Protein AF-A0A6A5AK01-F1 (afdb_monomer_lite)

Radius of gyration: 28.12 Å; chains: 1; bounding box: 72×37×80 Å

Structure (mmCIF, N/CA/C/O backbone):
data_AF-A0A6A5AK01-F1
#
_entry.id   AF-A0A6A5AK01-F1
#
loop_
_atom_site.group_PDB
_atom_site.id
_atom_site.type_symbol
_atom_site.label_atom_id
_atom_site.label_alt_id
_atom_site.label_comp_id
_atom_site.label_asym_id
_atom_site.label_entity_id
_atom_site.label_seq_id
_atom_site.pdbx_PDB_ins_code
_atom_site.Cartn_x
_atom_site.Cartn_y
_atom_site.Cartn_z
_atom_site.occupancy
_atom_site.B_iso_or_equiv
_atom_site.auth_seq_id
_atom_site.auth_comp_id
_atom_site.auth_asym_id
_atom_site.auth_atom_id
_atom_site.pdbx_PDB_model_num
ATOM 1 N N . MET A 1 1 ? -42.136 -6.164 31.659 1.00 45.81 1 MET A N 1
ATOM 2 C CA . MET A 1 1 ? -41.709 -6.261 30.242 1.00 45.81 1 MET A CA 1
ATOM 3 C C . MET A 1 1 ? -41.346 -7.713 29.984 1.00 45.81 1 MET A C 1
ATOM 5 O O . MET A 1 1 ? -40.586 -8.229 30.796 1.00 45.81 1 MET A O 1
ATOM 9 N N . PRO A 1 2 ? -41.897 -8.394 28.964 1.00 45.47 2 PRO A N 1
ATOM 10 C CA . PRO A 1 2 ? -41.573 -9.795 28.744 1.00 45.47 2 PRO A CA 1
ATOM 11 C C . PRO A 1 2 ? -40.107 -9.870 28.311 1.00 45.47 2 PRO A C 1
ATOM 13 O O . PRO A 1 2 ? -39.672 -9.150 27.411 1.00 45.47 2 PRO A O 1
ATOM 16 N N . TYR A 1 3 ? -39.326 -10.659 29.036 1.00 51.88 3 TYR A N 1
ATOM 17 C CA . TYR A 1 3 ? -37.938 -10.921 28.698 1.00 51.88 3 TYR A CA 1
ATOM 18 C C . TYR A 1 3 ? -37.885 -11.633 27.342 1.00 51.88 3 TYR A C 1
ATOM 20 O O . TYR A 1 3 ? -38.587 -12.619 27.134 1.00 51.88 3 TYR A O 1
ATOM 28 N N . ASP A 1 4 ? -37.072 -11.120 26.420 1.00 56.75 4 ASP A N 1
ATOM 29 C CA . ASP A 1 4 ? -36.777 -11.801 25.162 1.00 56.75 4 ASP A CA 1
ATOM 30 C C . ASP A 1 4 ? -36.079 -13.128 25.484 1.00 56.75 4 ASP A C 1
ATOM 32 O O . ASP A 1 4 ? -35.001 -13.148 26.084 1.00 56.75 4 ASP A O 1
ATOM 36 N N . THR A 1 5 ? -36.714 -14.241 25.124 1.00 52.00 5 THR A N 1
ATOM 37 C CA . THR A 1 5 ? -36.229 -15.596 25.408 1.00 52.00 5 THR A CA 1
ATOM 38 C C . THR A 1 5 ? -34.965 -15.955 24.625 1.00 52.00 5 THR A C 1
ATOM 40 O O . THR A 1 5 ? -34.322 -16.953 24.941 1.00 52.00 5 THR A O 1
ATOM 43 N N . SER A 1 6 ? -34.582 -15.158 23.619 1.00 59.22 6 SER A N 1
ATOM 44 C CA . SER A 1 6 ? -33.312 -15.309 22.900 1.00 59.22 6 SER A CA 1
ATOM 45 C C . SER A 1 6 ? -32.113 -14.710 23.653 1.00 59.22 6 SER A C 1
ATOM 47 O O . SER A 1 6 ? -30.960 -15.036 23.349 1.00 59.22 6 SER A O 1
ATOM 49 N N . ALA A 1 7 ? -32.357 -13.872 24.668 1.00 58.69 7 ALA A N 1
ATOM 50 C CA . ALA A 1 7 ? -31.305 -13.224 25.437 1.00 58.69 7 ALA A CA 1
ATOM 51 C C . ALA A 1 7 ? -30.664 -14.192 26.446 1.00 58.69 7 ALA A C 1
ATOM 53 O O . ALA A 1 7 ? -31.333 -14.788 27.289 1.00 58.69 7 ALA A O 1
ATOM 54 N N . ARG A 1 8 ? -29.331 -14.313 26.399 1.00 62.16 8 ARG A N 1
ATOM 55 C CA . ARG A 1 8 ? -28.547 -15.010 27.429 1.00 62.16 8 ARG A CA 1
ATOM 56 C C . ARG A 1 8 ? -28.121 -14.014 28.508 1.00 62.16 8 ARG A C 1
ATOM 58 O O . ARG A 1 8 ? -27.470 -13.020 28.196 1.00 62.16 8 ARG A O 1
ATOM 65 N N . TYR A 1 9 ? -28.457 -14.297 29.764 1.00 64.69 9 TYR A N 1
ATOM 66 C CA . TYR A 1 9 ? -28.063 -13.490 30.923 1.00 64.69 9 TYR A CA 1
ATOM 67 C C . TYR A 1 9 ? -26.724 -13.983 31.479 1.00 64.69 9 TYR A C 1
ATOM 69 O O . TYR A 1 9 ? -26.516 -15.186 31.622 1.00 64.69 9 TYR A O 1
ATOM 77 N N . GLY A 1 10 ? -25.809 -13.064 31.784 1.00 70.12 10 GLY A N 1
ATOM 78 C CA . GLY A 1 10 ? -24.501 -13.404 32.338 1.00 70.12 10 GLY A CA 1
ATOM 79 C C . GLY A 1 10 ? -23.531 -12.226 32.358 1.00 70.12 10 GLY A C 1
ATOM 80 O O . GLY A 1 10 ? -23.859 -11.116 31.937 1.00 70.12 10 GLY A O 1
ATOM 81 N N . SER A 1 11 ? -22.318 -12.477 32.845 1.00 73.62 11 SER A N 1
ATOM 82 C CA . SER A 1 11 ? -21.209 -11.534 32.724 1.00 73.62 11 SER A CA 1
ATOM 83 C C . SER A 1 11 ? -20.572 -11.634 31.336 1.00 73.62 11 SER A C 1
ATOM 85 O O . SER A 1 11 ? -20.534 -12.697 30.715 1.00 73.62 11 SER A O 1
ATOM 87 N N . PHE A 1 12 ? -20.061 -10.514 30.831 1.00 76.75 12 PHE A N 1
ATOM 88 C CA . PHE A 1 12 ? -19.343 -10.464 29.560 1.00 76.75 12 PHE A CA 1
ATOM 89 C C . PHE A 1 12 ? -18.070 -9.633 29.699 1.00 76.75 12 PHE A C 1
ATOM 91 O O . PHE A 1 12 ? -17.964 -8.751 30.550 1.00 76.75 12 PHE A O 1
ATOM 98 N N . GLN A 1 13 ? -17.100 -9.903 28.828 1.00 83.06 13 GLN A N 1
ATOM 99 C CA . GLN A 1 13 ? -15.881 -9.113 28.703 1.00 83.06 13 GLN A CA 1
ATOM 100 C C . GLN A 1 13 ? -15.710 -8.700 27.248 1.00 83.06 13 GLN A C 1
ATOM 102 O O . GLN A 1 13 ? -15.631 -9.541 26.352 1.00 83.06 13 GLN A O 1
ATOM 107 N N . VAL A 1 14 ? -15.671 -7.391 27.008 1.00 85.62 14 VAL A N 1
ATOM 108 C CA . VAL A 1 14 ? -15.489 -6.814 25.674 1.00 85.62 14 VAL A CA 1
ATOM 109 C C . VAL A 1 14 ? -14.434 -5.715 25.768 1.00 85.62 14 VAL A C 1
ATOM 111 O O . VAL A 1 14 ? -14.537 -4.853 26.644 1.00 85.62 14 VAL A O 1
ATOM 114 N N . PRO A 1 15 ? -13.423 -5.701 24.882 1.00 87.56 15 PRO A N 1
ATOM 115 C CA . PRO A 1 15 ? -12.484 -4.593 24.814 1.00 87.56 15 PRO A CA 1
ATOM 116 C C . PRO A 1 15 ? -13.212 -3.287 24.494 1.00 87.56 15 PRO A C 1
ATOM 118 O O . PRO A 1 15 ? -13.982 -3.223 23.540 1.00 87.56 15 PRO A O 1
ATOM 121 N N . LEU A 1 16 ? -12.896 -2.215 25.219 1.00 85.94 16 LEU A N 1
ATOM 122 C CA . LEU A 1 16 ? -13.504 -0.897 25.005 1.00 85.94 16 LEU A CA 1
ATOM 123 C C . LEU A 1 16 ? -13.424 -0.432 23.537 1.00 85.94 16 LEU A C 1
ATOM 125 O O . LEU A 1 16 ? -14.377 0.114 22.996 1.00 85.94 16 LEU A O 1
ATOM 129 N N . ALA A 1 17 ? -12.307 -0.711 22.860 1.00 86.19 17 ALA A N 1
ATOM 130 C CA . ALA A 1 17 ? -12.096 -0.348 21.458 1.00 86.19 17 ALA A CA 1
ATOM 131 C C . ALA A 1 17 ? -12.966 -1.136 20.455 1.00 86.19 17 ALA A C 1
ATOM 133 O O . ALA A 1 17 ? -13.026 -0.758 19.279 1.00 86.19 17 ALA A O 1
ATOM 134 N N . ALA A 1 18 ? -13.602 -2.229 20.888 1.00 89.44 18 ALA A N 1
ATOM 135 C CA . ALA A 1 18 ? -14.534 -3.012 20.082 1.00 89.44 18 ALA A CA 1
ATOM 136 C C . ALA A 1 18 ? -15.960 -2.448 20.129 1.00 89.44 18 ALA A C 1
ATOM 138 O O . ALA A 1 18 ? -16.746 -2.762 19.238 1.00 89.44 18 ALA A O 1
ATOM 139 N N . LEU A 1 19 ? -16.278 -1.607 21.117 1.00 88.69 19 LEU A N 1
ATOM 140 C CA . LEU A 1 19 ? -17.581 -0.966 21.233 1.00 88.69 19 LEU A CA 1
ATOM 141 C C . LEU A 1 19 ? -17.727 0.169 20.212 1.00 88.69 19 LEU A C 1
ATOM 143 O O . LEU A 1 19 ? -16.811 0.961 19.972 1.00 88.69 19 LEU A O 1
ATOM 147 N N . LEU A 1 20 ? -18.902 0.221 19.603 1.00 86.81 20 LEU A N 1
ATOM 148 C CA . LEU A 1 20 ? -19.411 1.342 18.823 1.00 86.81 20 LEU A CA 1
ATOM 149 C C . LEU A 1 20 ? -20.160 2.314 19.762 1.00 86.81 20 LEU A C 1
ATOM 151 O O . LEU A 1 20 ? -20.281 2.029 20.958 1.00 86.81 20 LEU A O 1
ATOM 155 N N . PRO A 1 21 ? -20.619 3.488 19.279 1.00 86.81 21 PRO A N 1
ATOM 156 C CA . PRO A 1 21 ? -21.364 4.426 20.116 1.00 86.81 21 PRO A CA 1
ATOM 157 C C . PRO A 1 21 ? -22.535 3.744 20.834 1.00 86.81 21 PRO A C 1
ATOM 159 O O . PRO A 1 21 ? -23.385 3.123 20.199 1.00 86.81 21 PRO A O 1
ATOM 162 N N . ILE A 1 22 ? -22.548 3.848 22.164 1.00 86.06 22 ILE A N 1
ATOM 163 C CA . ILE A 1 22 ? -23.587 3.258 23.014 1.00 86.06 22 ILE A CA 1
ATOM 164 C C . ILE A 1 22 ? -24.867 4.071 22.848 1.00 86.06 22 ILE A C 1
ATOM 166 O O . ILE A 1 22 ? -24.847 5.297 22.979 1.00 86.06 22 ILE A O 1
ATOM 170 N N . VAL A 1 23 ? -25.979 3.384 22.599 1.00 84.31 23 VAL A N 1
ATOM 171 C CA . VAL A 1 23 ? -27.296 4.004 22.426 1.00 84.31 23 VAL A CA 1
ATOM 172 C C . VAL A 1 23 ? -28.178 3.622 23.606 1.00 84.31 23 VAL A C 1
ATOM 174 O O . VAL A 1 23 ? -28.264 2.452 23.973 1.00 84.31 23 VAL A O 1
ATOM 177 N N . ARG A 1 24 ? -28.840 4.605 24.217 1.00 83.38 24 ARG A N 1
ATOM 178 C CA . ARG A 1 24 ? -29.875 4.346 25.220 1.00 83.38 24 ARG A CA 1
ATOM 179 C C . ARG A 1 24 ? -31.203 4.093 24.514 1.00 83.38 24 ARG A C 1
ATOM 181 O O . ARG A 1 24 ? -31.640 4.935 23.738 1.00 83.38 24 ARG A O 1
ATOM 188 N N . ASP A 1 25 ? -31.841 2.978 24.841 1.00 80.31 25 ASP A N 1
ATOM 189 C CA . ASP A 1 25 ? -33.158 2.590 24.342 1.00 80.31 25 ASP A CA 1
ATOM 190 C C . ASP A 1 25 ? -34.072 2.257 25.531 1.00 80.31 25 ASP A C 1
ATOM 192 O O . ASP A 1 25 ? -33.987 1.189 26.143 1.00 80.31 25 ASP A O 1
ATOM 196 N N . GLY A 1 26 ? -34.878 3.237 25.949 1.00 79.25 26 GLY A N 1
ATOM 197 C CA . GLY A 1 26 ? -35.731 3.138 27.135 1.00 79.25 26 GLY A CA 1
ATOM 198 C C . GLY A 1 26 ? -34.954 2.800 28.418 1.00 79.25 26 GLY A C 1
ATOM 199 O O . GLY A 1 26 ? -34.154 3.605 28.913 1.00 79.25 26 GLY A O 1
ATOM 200 N N . LEU A 1 27 ? -35.225 1.604 28.958 1.00 74.44 27 LEU A N 1
ATOM 201 C CA . LEU A 1 27 ? -34.584 1.020 30.147 1.00 74.44 27 LEU A CA 1
ATOM 202 C C . LEU A 1 27 ? -33.422 0.076 29.795 1.00 74.44 27 LEU A C 1
ATOM 204 O O . LEU A 1 27 ? -33.055 -0.774 30.604 1.00 74.44 27 LEU A O 1
ATOM 208 N N . LYS A 1 28 ? -32.860 0.171 28.589 1.00 78.44 28 LYS A N 1
ATOM 209 C CA . LYS A 1 28 ? -31.715 -0.625 28.145 1.00 78.44 28 LYS A CA 1
ATOM 210 C C . LYS A 1 28 ? -30.618 0.286 27.599 1.00 78.44 28 LYS A C 1
ATOM 212 O O . LYS A 1 28 ? -30.890 1.318 26.986 1.00 78.44 28 LYS A O 1
ATOM 217 N N . LEU A 1 29 ? -29.364 -0.113 27.786 1.00 84.38 29 LEU A N 1
ATOM 218 C CA . LEU A 1 29 ? -28.252 0.397 26.987 1.00 84.38 29 LEU A CA 1
ATOM 219 C C . LEU A 1 29 ? -27.898 -0.643 25.934 1.00 84.38 29 LEU A C 1
ATOM 221 O O . LEU A 1 29 ? -27.623 -1.793 26.271 1.00 84.38 29 LEU A O 1
ATOM 225 N N . ASN A 1 30 ? -27.889 -0.228 24.675 1.00 87.12 30 ASN A N 1
ATOM 226 C CA . ASN A 1 30 ? -27.403 -1.017 23.558 1.00 87.12 30 ASN A CA 1
ATOM 227 C C . ASN A 1 30 ? -25.915 -0.717 23.345 1.00 87.12 30 ASN A C 1
ATOM 229 O O . ASN A 1 30 ? -25.526 0.427 23.096 1.00 87.12 30 ASN A O 1
ATOM 233 N N . LEU A 1 31 ? -25.094 -1.755 23.466 1.00 88.00 31 LEU A N 1
ATOM 234 C CA . LEU A 1 31 ? -23.651 -1.747 23.283 1.00 88.00 31 LEU A CA 1
ATOM 235 C C . LEU A 1 31 ? -23.329 -2.544 22.006 1.00 88.00 31 LEU A C 1
ATOM 237 O O . LEU A 1 31 ? -23.017 -3.737 22.084 1.00 88.00 31 LEU A O 1
ATOM 241 N N . PRO A 1 32 ? -23.437 -1.918 20.821 1.00 87.62 32 PRO A N 1
ATOM 242 C CA . PRO A 1 32 ? -23.063 -2.562 19.572 1.00 87.62 32 PRO A CA 1
ATOM 243 C C . PRO A 1 32 ? -21.546 -2.766 19.496 1.00 87.62 32 PRO A C 1
ATOM 245 O O . PRO A 1 32 ? -20.762 -1.885 19.859 1.00 87.62 32 PRO A O 1
ATOM 248 N N . CYS A 1 33 ? -21.123 -3.917 18.981 1.00 88.56 33 CYS A N 1
ATOM 249 C CA . CYS A 1 33 ? -19.720 -4.271 18.797 1.00 88.56 33 CYS A CA 1
ATOM 250 C C . CYS A 1 33 ? -19.329 -4.266 17.313 1.00 88.56 33 CYS A C 1
ATOM 252 O O . CYS A 1 33 ? -20.124 -4.569 16.422 1.00 88.56 33 CYS A O 1
ATOM 254 N N . LYS A 1 34 ? -18.052 -3.985 17.035 1.00 87.56 34 LYS A N 1
ATOM 255 C CA . LYS A 1 34 ? -17.471 -4.037 15.681 1.00 87.56 34 LYS A CA 1
ATOM 256 C C . LYS A 1 34 ? -17.510 -5.429 15.043 1.00 87.56 34 LYS A C 1
ATOM 258 O O . LYS A 1 34 ? -17.438 -5.524 13.825 1.00 87.56 34 LYS A O 1
ATOM 263 N N . ASP A 1 35 ? -17.627 -6.484 15.845 1.00 87.06 35 ASP A N 1
ATOM 264 C CA . ASP A 1 35 ? -17.738 -7.881 15.409 1.00 87.06 35 ASP A CA 1
ATOM 265 C C . ASP A 1 35 ? -19.194 -8.366 15.295 1.00 87.06 35 ASP A C 1
ATOM 267 O O . ASP A 1 35 ? -19.458 -9.562 15.372 1.00 87.06 35 ASP A O 1
ATOM 271 N N . LEU A 1 36 ? -20.134 -7.433 15.103 1.00 85.12 36 LEU A N 1
ATOM 272 C CA . LEU A 1 36 ? -21.567 -7.674 14.890 1.00 85.12 36 LEU A CA 1
ATOM 273 C C . LEU A 1 36 ? -22.343 -8.162 16.123 1.00 85.12 36 LEU A C 1
ATOM 275 O O . LEU A 1 36 ? -23.564 -8.288 16.052 1.00 85.12 36 LEU A O 1
ATOM 279 N N . ARG A 1 37 ? -21.691 -8.375 17.273 1.00 84.25 37 ARG A N 1
ATOM 280 C CA . ARG A 1 37 ? -22.399 -8.667 18.530 1.00 84.25 37 ARG A CA 1
ATOM 281 C C . ARG A 1 37 ? -23.159 -7.431 19.023 1.00 84.25 37 ARG A C 1
ATOM 283 O O . ARG A 1 37 ? -22.665 -6.309 18.917 1.00 84.25 37 ARG A O 1
ATOM 290 N N . LYS A 1 38 ? -24.334 -7.643 19.619 1.00 82.00 38 LYS A N 1
ATOM 291 C CA . LYS A 1 38 ? -25.106 -6.614 20.333 1.00 82.00 38 LYS A CA 1
ATOM 292 C C . LYS A 1 38 ? -25.265 -7.038 21.781 1.00 82.00 38 LYS A C 1
ATOM 294 O O . LYS A 1 38 ? -25.714 -8.147 22.056 1.00 82.00 38 LYS A O 1
ATOM 299 N N . ILE A 1 39 ? -24.856 -6.169 22.695 1.00 85.50 39 ILE A N 1
ATOM 300 C CA . ILE A 1 39 ? -24.949 -6.424 24.129 1.00 85.50 39 ILE A CA 1
ATOM 301 C C . ILE A 1 39 ? -25.945 -5.437 24.711 1.00 85.50 39 ILE A C 1
ATOM 303 O O . ILE A 1 39 ? -25.824 -4.232 24.505 1.00 85.50 39 ILE A O 1
ATOM 307 N N . TYR A 1 40 ? -26.920 -5.951 25.449 1.00 83.50 40 TYR A N 1
ATOM 308 C CA . TYR A 1 40 ? -27.930 -5.132 26.099 1.00 83.50 40 TYR A CA 1
ATOM 309 C C . TYR A 1 40 ? -27.690 -5.141 27.601 1.00 83.50 40 TYR A C 1
ATOM 311 O O . TYR A 1 40 ? -27.690 -6.197 28.230 1.00 83.50 40 TYR A O 1
ATOM 319 N N . LEU A 1 41 ? -27.502 -3.959 28.179 1.00 79.06 41 LEU A N 1
ATOM 320 C CA . LEU A 1 41 ? -27.528 -3.780 29.625 1.00 79.06 41 LEU A CA 1
ATOM 321 C C . LEU A 1 41 ? -28.928 -3.332 30.023 1.00 79.06 41 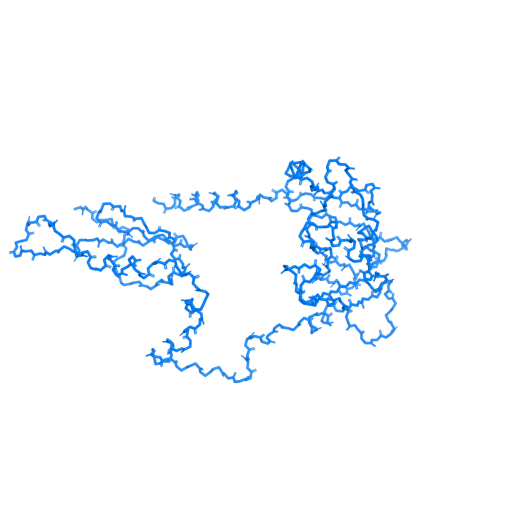LEU A C 1
ATOM 323 O O . LEU A 1 41 ? -29.301 -2.179 29.797 1.00 79.06 41 LEU A O 1
ATOM 327 N N . SER A 1 42 ? -29.706 -4.247 30.596 1.00 74.62 42 SER A N 1
ATOM 328 C CA . SER A 1 42 ? -30.980 -3.907 31.226 1.00 74.62 42 SER A CA 1
ATOM 329 C C . SER A 1 42 ? -30.718 -3.032 32.447 1.00 74.62 42 SER A C 1
ATOM 331 O O . SER A 1 42 ? -29.976 -3.408 33.346 1.00 74.62 42 SER A O 1
ATOM 333 N N . MET A 1 43 ? -31.352 -1.867 32.499 1.00 68.00 43 MET A N 1
ATOM 334 C CA . MET A 1 43 ? -31.231 -0.925 33.608 1.00 68.00 43 MET A CA 1
ATOM 335 C C . MET A 1 43 ? -32.175 -1.260 34.768 1.00 68.00 43 MET A C 1
ATOM 337 O O . MET A 1 43 ? -32.319 -0.435 35.656 1.00 68.00 43 MET A O 1
ATOM 341 N N . HIS A 1 44 ? -32.834 -2.423 34.783 1.00 58.47 44 HIS A N 1
ATOM 342 C CA . HIS A 1 44 ? -33.809 -2.773 35.824 1.00 58.47 44 HIS A CA 1
ATOM 343 C C . HIS A 1 44 ? -33.178 -2.774 37.232 1.00 58.47 44 HIS A C 1
ATOM 345 O O . HIS A 1 44 ? -33.767 -2.226 38.158 1.00 58.47 44 HIS A O 1
ATOM 351 N N . ASP A 1 45 ? -31.930 -3.241 37.354 1.00 49.34 45 ASP A N 1
ATOM 352 C CA . ASP A 1 45 ? -31.168 -3.267 38.618 1.00 49.34 45 ASP A CA 1
ATOM 353 C C . ASP A 1 45 ? -30.501 -1.923 38.956 1.00 49.34 45 ASP A C 1
ATOM 355 O O . ASP A 1 45 ? -29.928 -1.746 40.029 1.00 49.34 45 ASP A O 1
ATOM 359 N N . ALA A 1 46 ? -30.563 -0.946 38.045 1.00 47.47 46 ALA A N 1
ATOM 360 C CA . ALA A 1 46 ? -30.084 0.403 38.312 1.00 47.47 46 ALA A CA 1
ATOM 361 C C . ALA A 1 46 ? -31.033 1.170 39.232 1.00 47.47 46 ALA A C 1
ATOM 363 O O . ALA A 1 46 ? -30.683 2.255 39.665 1.00 47.47 46 ALA A O 1
ATOM 364 N N . TYR A 1 47 ? -32.237 0.683 39.501 1.00 50.59 47 TYR A N 1
ATOM 365 C CA . TYR A 1 47 ? -33.215 1.432 40.269 1.00 50.59 47 TYR A CA 1
ATOM 366 C C . TYR A 1 47 ? -33.283 0.944 41.710 1.00 50.59 47 TYR A C 1
ATOM 368 O O . TYR A 1 47 ? -33.285 -0.250 41.991 1.00 50.59 47 TYR A O 1
ATOM 376 N N . THR A 1 48 ? -33.354 1.888 42.645 1.00 46.00 48 THR A N 1
ATOM 377 C CA . THR A 1 48 ? -33.529 1.588 44.064 1.00 46.00 48 THR A CA 1
ATOM 378 C C . THR A 1 48 ? -34.872 0.898 44.303 1.00 46.00 48 THR A C 1
ATOM 380 O O . THR A 1 48 ? -35.931 1.512 44.170 1.00 46.00 48 THR A O 1
ATOM 383 N N . HIS A 1 49 ? -34.841 -0.368 44.728 1.00 48.94 49 HIS A N 1
ATOM 384 C CA . HIS A 1 49 ? -35.999 -1.008 45.346 1.00 48.94 49 HIS A CA 1
ATOM 385 C C . HIS A 1 49 ? -36.256 -0.344 46.705 1.00 48.94 49 HIS A C 1
ATOM 387 O O . HIS A 1 49 ? -35.612 -0.662 47.703 1.00 48.94 49 HIS A O 1
ATOM 393 N N . LYS A 1 50 ? -37.198 0.601 46.771 1.00 45.72 50 LYS A N 1
ATOM 394 C CA . LYS A 1 50 ? -37.787 1.005 48.055 1.00 45.72 50 LYS A CA 1
ATOM 395 C C . LYS A 1 50 ? -38.790 -0.070 48.471 1.00 45.72 50 LYS A C 1
ATOM 397 O O . LYS A 1 50 ? -39.913 -0.005 48.001 1.00 45.72 50 LYS A O 1
ATOM 402 N N . ASN A 1 51 ? -38.374 -1.024 49.312 1.00 48.84 51 ASN A N 1
ATOM 403 C CA . ASN A 1 51 ? -39.151 -1.904 50.218 1.00 48.84 51 ASN A CA 1
ATOM 404 C C . ASN A 1 51 ? -40.540 -2.462 49.816 1.00 48.84 51 ASN A C 1
ATOM 406 O O . ASN A 1 51 ? -41.199 -3.066 50.654 1.00 48.84 51 ASN A O 1
ATOM 410 N N . TYR A 1 52 ? -40.997 -2.333 48.579 1.00 47.84 52 TYR A N 1
ATOM 411 C CA . TYR A 1 52 ? -42.275 -2.844 48.106 1.00 47.84 52 TYR A CA 1
ATOM 412 C C . TYR A 1 52 ? -42.064 -3.462 46.732 1.00 47.84 52 TYR A C 1
ATOM 414 O O . TYR A 1 52 ? -41.506 -2.831 45.833 1.00 47.84 52 TYR A O 1
ATOM 422 N N . TYR A 1 53 ? -42.508 -4.708 46.596 1.00 51.69 53 TYR A N 1
ATOM 423 C CA . TYR A 1 53 ? -42.342 -5.537 45.404 1.00 51.69 53 TYR A CA 1
ATOM 424 C C . TYR A 1 53 ? -43.038 -4.970 44.146 1.00 51.69 53 TYR A C 1
ATOM 426 O O . TYR A 1 53 ? -42.733 -5.427 43.050 1.00 51.69 53 TYR A O 1
ATOM 434 N N . ASP A 1 54 ? -43.859 -3.917 44.276 1.00 50.34 54 ASP A N 1
ATOM 435 C CA . ASP A 1 54 ? -44.715 -3.400 43.195 1.00 50.34 54 ASP A CA 1
ATOM 436 C C . ASP A 1 54 ? -44.497 -1.917 42.827 1.00 50.34 54 ASP A C 1
ATOM 438 O O . ASP A 1 54 ? -45.237 -1.362 42.012 1.00 50.34 54 ASP A O 1
ATOM 442 N N . ALA A 1 55 ? -43.501 -1.230 43.400 1.00 49.59 55 ALA A N 1
ATOM 443 C CA . ALA A 1 55 ? -43.256 0.171 43.048 1.00 49.59 55 ALA A CA 1
ATOM 444 C C . ALA A 1 55 ? -42.459 0.279 41.731 1.00 49.59 55 ALA A C 1
ATOM 446 O O . ALA A 1 55 ? -41.369 -0.295 41.637 1.00 49.59 55 ALA A O 1
ATOM 447 N N . PRO A 1 56 ? -42.936 1.038 40.721 1.00 51.38 56 PRO A N 1
ATOM 448 C CA . PRO A 1 56 ? -42.172 1.244 39.507 1.00 51.38 56 PRO A CA 1
ATOM 449 C C . PRO A 1 56 ? -40.852 1.953 39.845 1.00 51.38 56 PRO A C 1
ATOM 451 O O . PRO A 1 56 ? -40.843 2.896 40.641 1.00 51.38 56 PRO A O 1
ATOM 454 N N . PRO A 1 57 ? -39.735 1.521 39.250 1.00 54.56 57 PRO A N 1
ATOM 455 C CA . PRO A 1 57 ? -38.416 2.076 39.514 1.00 54.56 57 PRO A CA 1
ATOM 456 C C . PRO A 1 57 ? -38.366 3.612 39.328 1.00 54.56 57 PRO A C 1
ATOM 458 O O . PRO A 1 57 ? -38.496 4.103 38.209 1.00 54.56 57 PRO A O 1
ATOM 461 N N . GLN A 1 58 ? -38.193 4.391 40.410 1.00 55.34 58 GLN A N 1
ATOM 462 C CA . GLN A 1 58 ? -38.350 5.864 40.361 1.00 55.34 58 GLN A CA 1
ATOM 463 C C . GLN A 1 58 ? -37.063 6.643 40.041 1.00 55.34 58 GLN A C 1
ATOM 465 O O . GLN A 1 58 ? -37.134 7.705 39.427 1.00 55.34 58 GLN A O 1
ATOM 470 N N . THR A 1 59 ? -35.879 6.141 40.409 1.00 56.25 59 THR A N 1
ATOM 471 C CA . THR A 1 59 ? -34.600 6.833 40.151 1.00 56.25 59 THR A CA 1
ATOM 472 C C . THR A 1 59 ? -33.509 5.856 39.713 1.00 56.25 59 THR A C 1
ATOM 474 O O . THR A 1 59 ? -33.156 4.985 40.510 1.00 56.25 59 THR A O 1
ATOM 477 N N . PRO A 1 60 ? -32.966 5.973 38.485 1.00 59.78 60 PRO A N 1
ATOM 478 C CA . PRO A 1 60 ? -31.820 5.172 38.079 1.00 59.78 60 PRO A CA 1
ATOM 479 C C . PRO A 1 60 ? -30.590 5.612 38.885 1.00 59.78 60 PRO A C 1
ATOM 481 O O . PRO A 1 60 ? -30.410 6.800 39.153 1.00 59.78 60 PRO A O 1
ATOM 484 N N . ASP A 1 61 ? -29.718 4.679 39.251 1.00 65.00 61 ASP A N 1
ATOM 485 C CA . ASP A 1 61 ? -28.416 4.936 39.849 1.00 65.00 61 ASP A CA 1
ATOM 486 C C . ASP A 1 61 ? -27.540 5.542 38.758 1.00 65.00 61 ASP A C 1
ATOM 488 O O . ASP A 1 61 ? -26.843 4.877 37.995 1.00 65.00 61 ASP A O 1
ATOM 492 N N . ILE A 1 62 ? -27.629 6.859 38.643 1.00 69.12 62 ILE A N 1
ATOM 493 C CA . ILE A 1 62 ? -26.922 7.630 37.630 1.00 69.12 62 ILE A CA 1
ATOM 494 C C . ILE A 1 62 ? -25.397 7.501 37.816 1.00 69.12 62 ILE A C 1
ATOM 496 O O . ILE A 1 62 ? -24.661 7.755 36.864 1.00 69.12 62 ILE A O 1
ATOM 500 N N . ARG A 1 63 ? -24.894 7.052 38.980 1.00 73.12 63 ARG A N 1
ATOM 501 C CA . ARG A 1 63 ? -23.451 6.965 39.260 1.00 73.12 63 ARG A CA 1
ATOM 502 C C . ARG A 1 63 ? -22.751 5.957 38.358 1.00 73.12 63 ARG A C 1
ATOM 504 O O . ARG A 1 63 ? -21.697 6.277 37.812 1.00 73.12 63 ARG A O 1
ATOM 511 N N . TRP A 1 64 ? -23.320 4.766 38.146 1.00 72.25 64 TRP A N 1
ATOM 512 C CA . TRP A 1 64 ? -22.689 3.780 37.257 1.00 72.25 64 TRP A CA 1
ATOM 513 C C . TRP A 1 64 ? -22.772 4.214 35.790 1.00 72.25 64 TRP A C 1
ATOM 515 O O . TRP A 1 64 ? -21.825 3.989 35.040 1.00 72.25 64 TRP A O 1
ATOM 525 N N . ILE A 1 65 ? -23.846 4.904 35.388 1.00 74.44 65 ILE A N 1
ATOM 526 C CA . ILE A 1 65 ? -23.976 5.474 34.038 1.00 74.44 65 ILE A CA 1
ATOM 527 C C . ILE A 1 65 ? -22.937 6.578 33.839 1.00 74.44 65 ILE A C 1
ATOM 529 O O . ILE A 1 65 ? -22.249 6.598 32.825 1.00 74.44 65 ILE A O 1
ATOM 533 N N . GLN A 1 66 ? -22.768 7.476 34.812 1.00 77.06 66 GLN A N 1
ATOM 534 C CA . GLN A 1 66 ? -21.733 8.511 34.796 1.00 77.06 66 GLN A CA 1
ATOM 535 C C . GLN A 1 66 ? -20.330 7.910 34.748 1.00 77.06 66 GLN A C 1
ATOM 537 O O . GLN A 1 66 ? -19.486 8.391 33.985 1.00 77.06 66 GLN A O 1
ATOM 542 N N . LEU A 1 67 ? -20.082 6.840 35.508 1.00 80.75 67 LEU A N 1
ATOM 543 C CA . LEU A 1 67 ? -18.820 6.110 35.475 1.00 80.75 67 LEU A CA 1
ATOM 544 C C . LEU A 1 67 ? -18.586 5.486 34.095 1.00 80.75 67 LEU A C 1
ATOM 546 O O . LEU A 1 67 ? -17.517 5.684 33.519 1.00 80.75 67 LEU A O 1
ATOM 550 N N . LEU A 1 68 ? -19.592 4.806 33.536 1.00 80.19 68 LEU A N 1
ATOM 551 C CA . LEU A 1 68 ? -19.548 4.235 32.193 1.00 80.19 68 LEU A CA 1
ATOM 552 C C . LEU A 1 68 ? -19.247 5.327 31.164 1.00 80.19 68 LEU A C 1
ATOM 554 O O . LEU A 1 68 ? -18.247 5.234 30.463 1.00 80.19 68 LEU A O 1
ATOM 558 N N . MET A 1 69 ? -20.030 6.407 31.122 1.00 80.25 69 MET A N 1
ATOM 559 C CA . MET A 1 69 ? -19.807 7.532 30.208 1.00 80.25 69 MET A CA 1
ATOM 560 C C . MET A 1 69 ? -18.396 8.109 30.334 1.00 80.25 69 MET A C 1
ATOM 562 O O . MET A 1 69 ? -17.762 8.398 29.323 1.00 80.25 69 MET A O 1
ATOM 566 N N . THR A 1 70 ? -17.884 8.251 31.558 1.00 82.81 70 THR A N 1
ATOM 567 C CA . THR A 1 70 ? -16.529 8.760 31.811 1.00 82.81 70 THR A CA 1
ATOM 568 C C . THR A 1 70 ? -15.465 7.820 31.250 1.00 82.81 70 THR A C 1
ATOM 570 O O . THR A 1 70 ? -14.515 8.284 30.623 1.00 82.81 70 THR A O 1
ATOM 573 N N . LYS A 1 71 ? -15.634 6.503 31.416 1.00 79.69 71 LYS A N 1
ATOM 574 C CA . LYS A 1 71 ? -14.718 5.487 30.872 1.00 79.69 71 LYS A CA 1
ATOM 575 C C . LYS A 1 71 ? -14.820 5.342 29.352 1.00 79.69 71 LYS A C 1
ATOM 577 O O . LYS A 1 71 ? -13.821 5.026 28.715 1.00 79.69 71 LYS A O 1
ATOM 582 N N . MET A 1 72 ? -15.992 5.608 28.777 1.00 80.06 72 MET A N 1
ATOM 583 C CA . MET A 1 72 ? -16.246 5.560 27.334 1.00 80.06 72 MET A CA 1
ATOM 584 C C . MET A 1 72 ? -15.771 6.817 26.587 1.00 80.06 72 MET A C 1
ATOM 586 O O . MET A 1 72 ? -15.846 6.848 25.357 1.00 80.06 72 MET A O 1
ATOM 590 N N . ARG A 1 73 ? -15.297 7.864 27.283 1.00 80.88 73 ARG A N 1
ATOM 591 C CA . ARG A 1 73 ? -14.821 9.083 26.617 1.00 80.88 73 ARG A CA 1
ATOM 592 C C . ARG A 1 73 ? -13.655 8.765 25.673 1.00 80.88 73 ARG A C 1
ATOM 594 O O . ARG A 1 73 ? -12.739 8.030 26.058 1.00 80.88 73 ARG A O 1
ATOM 601 N N . PRO A 1 74 ? -13.653 9.336 24.454 1.00 77.12 74 PRO A N 1
ATOM 602 C CA . PRO A 1 74 ? -12.541 9.163 23.536 1.00 77.12 74 PRO A CA 1
ATOM 603 C C . PRO A 1 74 ? -11.265 9.723 24.167 1.00 77.12 74 PRO A C 1
ATOM 605 O O . PRO A 1 74 ? -11.256 10.815 24.735 1.00 77.12 74 PRO A O 1
ATOM 608 N N . GLN A 1 75 ? -10.185 8.955 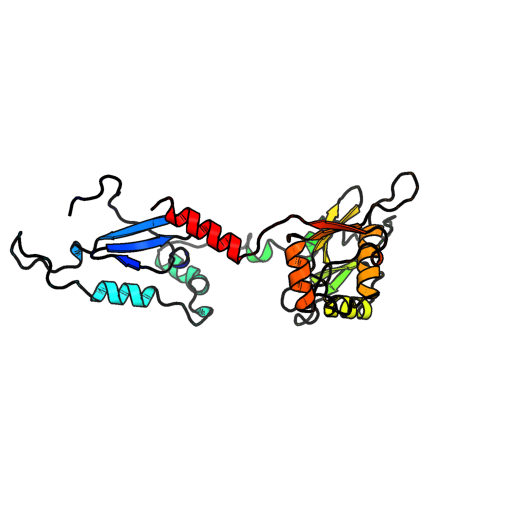24.068 1.00 81.38 75 GLN A N 1
ATOM 609 C CA . GLN A 1 75 ? -8.878 9.382 24.549 1.00 81.38 75 GLN A CA 1
ATOM 610 C C . GLN A 1 75 ? -8.340 10.486 23.633 1.00 81.38 75 GLN A C 1
ATOM 612 O O . GLN A 1 75 ? -8.285 10.312 22.417 1.00 81.38 75 GLN A O 1
ATOM 617 N N . ILE A 1 76 ? -7.958 11.621 24.220 1.00 84.00 76 ILE A N 1
ATOM 618 C CA . ILE A 1 76 ? -7.482 12.801 23.476 1.00 84.00 76 ILE A CA 1
ATOM 619 C C . ILE A 1 76 ? -5.969 12.707 23.209 1.00 84.00 76 ILE A C 1
ATOM 621 O O . ILE A 1 76 ? -5.479 13.244 22.219 1.00 84.00 76 ILE A O 1
ATOM 625 N N . SER A 1 77 ? -5.229 11.984 24.059 1.00 89.00 77 SER A N 1
ATOM 626 C CA . SER A 1 77 ? -3.797 11.719 23.887 1.00 89.00 77 SER A CA 1
ATOM 627 C C . SER A 1 77 ? -3.541 10.271 23.482 1.00 89.00 77 SER A C 1
ATOM 629 O O . SER A 1 77 ? -4.170 9.343 23.995 1.00 89.00 77 SER A O 1
ATOM 631 N N . ILE A 1 78 ? -2.542 10.071 22.618 1.00 87.94 78 ILE A N 1
ATOM 632 C CA . ILE A 1 78 ? -2.060 8.742 22.233 1.00 87.94 78 ILE A CA 1
ATOM 633 C C . ILE A 1 78 ? -1.539 7.953 23.440 1.00 87.94 78 ILE A C 1
ATOM 635 O O . ILE A 1 78 ? -1.786 6.755 23.538 1.00 87.94 78 ILE A O 1
ATOM 639 N N . THR A 1 79 ? -0.888 8.628 24.393 1.00 90.25 79 THR A N 1
ATOM 640 C CA . THR A 1 79 ? -0.328 8.002 25.602 1.00 90.25 79 THR A CA 1
ATOM 641 C C . THR A 1 79 ? -1.403 7.477 26.549 1.00 90.25 79 THR A C 1
ATOM 643 O O . THR A 1 79 ? -1.118 6.619 27.377 1.00 90.25 79 THR A O 1
ATOM 646 N N . SER A 1 80 ? -2.645 7.946 26.406 1.00 87.31 80 SER A N 1
ATOM 647 C CA . SER A 1 80 ? -3.785 7.476 27.193 1.00 87.31 80 SER A CA 1
ATOM 648 C C . SER A 1 80 ? -4.416 6.194 26.632 1.00 87.31 80 SER A C 1
ATOM 650 O O . SER A 1 80 ? -5.348 5.652 27.225 1.00 87.31 80 SER A O 1
ATOM 652 N N . LEU A 1 81 ? -3.944 5.688 25.486 1.00 88.69 81 LEU A N 1
ATOM 653 C CA . LEU A 1 81 ? -4.396 4.406 24.952 1.00 88.69 81 LEU A CA 1
ATOM 654 C C . LEU A 1 81 ? -3.890 3.251 25.824 1.00 88.69 81 LEU A C 1
ATOM 656 O O . LEU A 1 81 ? -2.726 3.218 26.219 1.00 88.69 81 LEU A O 1
ATOM 660 N N . PHE A 1 82 ? -4.737 2.236 26.021 1.00 88.44 82 PHE A N 1
ATOM 661 C CA . PHE A 1 82 ? -4.408 1.039 26.808 1.00 88.44 82 PHE A CA 1
ATOM 662 C C . PHE A 1 82 ? -3.129 0.321 26.341 1.00 88.44 82 PHE A C 1
ATOM 664 O O . PHE A 1 82 ? -2.460 -0.327 27.135 1.00 88.44 82 PHE A O 1
ATOM 671 N N . ALA A 1 83 ? -2.736 0.482 25.073 1.00 90.25 83 ALA A N 1
ATOM 672 C CA . ALA A 1 83 ? -1.477 -0.046 24.553 1.00 90.25 83 ALA A CA 1
ATOM 673 C C . ALA A 1 83 ? -0.241 0.399 25.367 1.00 90.25 83 ALA A C 1
ATOM 675 O O . ALA A 1 83 ? 0.693 -0.384 25.512 1.00 90.25 83 ALA A O 1
ATOM 676 N N . PHE A 1 84 ? -0.243 1.612 25.937 1.00 91.19 84 PHE A N 1
ATOM 677 C CA . PHE A 1 84 ? 0.877 2.150 26.724 1.00 91.19 84 PHE A CA 1
ATOM 678 C C . PHE A 1 84 ? 0.883 1.678 28.183 1.00 91.19 84 PHE A C 1
ATOM 680 O O . PHE A 1 84 ? 1.924 1.715 28.832 1.00 91.19 84 PHE A O 1
ATOM 687 N N . THR A 1 85 ? -0.254 1.203 28.697 1.00 90.25 85 THR A N 1
ATOM 688 C CA . THR A 1 85 ? -0.401 0.717 30.080 1.00 90.25 85 THR A CA 1
ATOM 689 C C . THR A 1 85 ? -0.604 -0.795 30.166 1.00 90.25 85 THR A C 1
ATOM 691 O O . THR A 1 85 ? -0.647 -1.347 31.262 1.00 90.25 85 THR A O 1
ATOM 694 N N . TYR A 1 86 ? -0.665 -1.485 29.021 1.00 88.81 86 TYR A N 1
ATOM 695 C CA . TYR A 1 86 ? -0.949 -2.917 28.913 1.00 88.81 86 TYR A CA 1
ATOM 696 C C . TYR A 1 86 ? -0.058 -3.777 29.812 1.00 88.81 86 TYR A C 1
ATOM 698 O O . TYR A 1 86 ? -0.561 -4.630 30.538 1.00 88.81 86 TYR A O 1
ATOM 706 N N . LYS A 1 87 ? 1.263 -3.545 29.792 1.00 86.25 87 LYS A N 1
ATOM 707 C CA . LYS A 1 87 ? 2.212 -4.331 30.593 1.00 86.25 87 LYS A CA 1
ATOM 708 C C . LYS A 1 87 ? 1.950 -4.175 32.092 1.00 86.25 87 LYS A C 1
ATOM 710 O O . LYS A 1 87 ? 1.883 -5.182 32.785 1.00 86.25 87 LYS A O 1
ATOM 715 N N . ALA A 1 88 ? 1.768 -2.942 32.569 1.00 87.56 88 ALA A N 1
ATOM 716 C CA . ALA A 1 88 ? 1.456 -2.671 33.972 1.00 87.56 88 ALA A CA 1
ATOM 717 C C . ALA A 1 88 ? 0.136 -3.346 34.376 1.00 87.56 88 ALA A C 1
ATOM 719 O O . ALA A 1 88 ? 0.111 -4.126 35.317 1.00 87.56 88 ALA A O 1
ATOM 720 N N . ALA A 1 89 ? -0.914 -3.182 33.564 1.00 86.81 89 ALA A N 1
ATOM 721 C CA . ALA A 1 89 ? -2.211 -3.807 33.813 1.00 86.81 89 ALA A CA 1
ATOM 722 C C . ALA A 1 89 ? -2.152 -5.347 33.855 1.00 86.81 89 ALA A C 1
ATOM 724 O O . ALA A 1 89 ? -2.912 -5.977 34.586 1.00 86.81 89 ALA A O 1
ATOM 725 N N . LYS A 1 90 ? -1.265 -5.975 33.072 1.00 85.56 90 LYS A N 1
ATOM 726 C CA . LYS A 1 90 ? -1.046 -7.428 33.113 1.00 85.56 90 LYS A CA 1
ATOM 727 C C . LYS A 1 90 ? -0.334 -7.872 34.386 1.00 85.56 90 LYS A C 1
ATOM 729 O O . LYS A 1 90 ? -0.748 -8.867 34.972 1.00 85.56 90 LYS A O 1
ATOM 734 N N . VAL A 1 91 ? 0.675 -7.122 34.820 1.00 86.44 91 VAL A N 1
ATOM 735 C CA . VAL A 1 91 ? 1.381 -7.376 36.084 1.00 86.44 91 VAL A CA 1
ATOM 736 C C . VAL A 1 91 ? 0.426 -7.246 37.270 1.00 86.44 91 VAL A C 1
ATOM 738 O O . VAL A 1 91 ? 0.363 -8.162 38.085 1.00 86.44 91 VAL A O 1
ATOM 741 N N . ASP A 1 92 ? -0.380 -6.183 37.313 1.00 87.12 92 ASP A N 1
ATOM 742 C CA . ASP A 1 92 ? -1.382 -5.961 38.366 1.00 87.12 92 ASP A CA 1
ATOM 743 C C . ASP A 1 92 ? -2.430 -7.086 38.415 1.00 87.12 92 ASP A C 1
ATOM 745 O O . ASP A 1 92 ? -2.918 -7.452 39.481 1.00 87.12 92 ASP A O 1
ATOM 749 N N . ALA A 1 93 ? -2.750 -7.683 37.263 1.00 85.19 93 ALA A N 1
ATOM 750 C CA . ALA A 1 93 ? -3.644 -8.834 37.156 1.00 85.19 93 ALA A CA 1
ATOM 751 C C . ALA A 1 93 ? -2.977 -10.182 37.513 1.00 85.19 93 ALA A C 1
ATOM 753 O O . ALA A 1 93 ? -3.561 -11.235 37.255 1.00 85.19 93 ALA A O 1
ATOM 754 N N . GLY A 1 94 ? -1.747 -10.175 38.039 1.00 84.06 94 GLY A N 1
ATOM 755 C CA . GLY A 1 94 ? -0.981 -11.382 38.365 1.00 84.06 94 GLY A CA 1
ATOM 756 C C . GLY A 1 94 ? -0.509 -12.171 37.138 1.00 84.06 94 GLY A C 1
ATOM 757 O O . GLY A 1 94 ? -0.103 -13.324 37.264 1.00 84.06 94 GLY A O 1
ATOM 758 N N . GLN A 1 95 ? -0.567 -11.582 35.937 1.00 79.56 95 GLN A N 1
ATOM 759 C CA . GLN A 1 95 ? -0.146 -12.233 34.699 1.00 79.56 95 GLN A CA 1
ATOM 760 C C . GLN A 1 95 ? 1.322 -11.905 34.414 1.00 79.56 95 GLN A C 1
ATOM 762 O O . GLN A 1 95 ? 1.675 -10.785 34.035 1.00 79.56 95 GLN A O 1
ATOM 767 N N . VAL A 1 96 ? 2.189 -12.907 34.573 1.00 66.12 96 VAL A N 1
ATOM 768 C CA . VAL A 1 96 ? 3.617 -12.792 34.265 1.00 66.12 96 VAL A CA 1
ATOM 769 C C . VAL A 1 96 ? 3.791 -12.679 32.751 1.00 66.12 96 VAL A C 1
ATOM 771 O O . VAL A 1 96 ? 3.549 -13.621 32.002 1.00 66.12 96 VAL A O 1
ATOM 774 N N . THR A 1 97 ? 4.218 -11.506 32.288 1.00 61.62 97 THR A N 1
ATOM 775 C CA . THR A 1 97 ? 4.611 -11.273 30.893 1.00 61.62 97 THR A CA 1
ATOM 776 C C . THR A 1 97 ? 6.121 -11.444 30.760 1.00 61.62 97 THR A C 1
ATOM 778 O O . THR A 1 97 ? 6.856 -10.496 30.487 1.00 61.62 97 THR A O 1
ATOM 781 N N . THR A 1 98 ? 6.616 -12.662 30.985 1.00 59.22 98 THR A N 1
ATOM 782 C CA . THR A 1 98 ? 7.963 -13.045 30.550 1.00 59.22 98 THR A CA 1
ATOM 783 C C . THR A 1 98 ? 7.924 -13.234 29.041 1.00 59.22 98 THR A C 1
ATOM 785 O O . THR A 1 98 ? 7.815 -14.343 28.529 1.00 59.22 98 THR A O 1
ATOM 788 N N . THR A 1 99 ? 7.988 -12.134 28.291 1.00 58.28 99 THR A N 1
ATOM 789 C CA . THR A 1 99 ? 8.419 -12.234 26.899 1.00 58.28 99 THR A CA 1
ATOM 790 C C . THR A 1 99 ? 9.851 -12.754 26.961 1.00 58.28 99 THR A C 1
ATOM 792 O O . THR A 1 99 ? 10.731 -12.034 27.437 1.00 58.28 99 THR A O 1
ATOM 795 N N . SER A 1 100 ? 10.089 -14.008 26.568 1.00 58.78 100 SER A N 1
ATOM 796 C CA . SER A 1 100 ? 11.452 -14.501 26.368 1.00 58.78 100 SER A CA 1
ATOM 797 C C . SER A 1 100 ? 12.175 -13.483 25.487 1.00 58.78 100 SER A C 1
ATOM 799 O O . SER A 1 100 ? 11.648 -13.102 24.436 1.00 58.78 100 SER A O 1
ATOM 801 N N . MET A 1 101 ? 13.345 -13.000 25.919 1.00 56.41 101 MET A N 1
ATOM 802 C CA . MET A 1 101 ? 14.115 -12.011 25.149 1.00 56.41 101 MET A CA 1
ATOM 803 C C . MET A 1 101 ? 14.386 -12.484 23.711 1.00 56.41 101 MET A C 1
ATOM 805 O O . MET A 1 101 ? 14.524 -11.655 22.814 1.00 56.41 101 MET A O 1
ATOM 809 N N . ASP A 1 102 ? 14.347 -13.799 23.487 1.00 59.56 102 ASP A N 1
ATOM 810 C CA . ASP A 1 102 ? 14.577 -14.459 22.203 1.00 59.56 102 ASP A CA 1
ATOM 811 C C . ASP A 1 102 ? 13.540 -14.143 21.111 1.00 59.56 102 ASP A C 1
ATOM 813 O O . ASP A 1 102 ? 13.811 -14.389 19.940 1.00 59.56 102 ASP A O 1
ATOM 817 N N . MET A 1 103 ? 12.373 -13.564 21.434 1.00 70.75 103 MET A N 1
ATOM 818 C CA . MET A 1 103 ? 11.331 -13.254 20.438 1.00 70.75 103 MET A CA 1
ATOM 819 C C . MET A 1 103 ? 10.668 -11.894 20.686 1.00 70.75 103 MET A C 1
ATOM 821 O O . MET A 1 103 ? 9.491 -11.803 21.036 1.00 70.75 103 MET A O 1
ATOM 825 N N . ASN A 1 104 ? 11.410 -10.803 20.482 1.00 81.50 104 ASN A N 1
ATOM 826 C CA . ASN A 1 104 ? 10.813 -9.467 20.441 1.00 81.50 104 ASN A CA 1
ATOM 827 C C . ASN A 1 104 ? 9.941 -9.307 19.169 1.00 81.50 104 ASN A C 1
ATOM 829 O O . ASN A 1 104 ? 10.493 -9.219 18.066 1.00 81.50 104 ASN A O 1
ATOM 833 N N . PRO A 1 105 ? 8.600 -9.194 19.286 1.00 85.00 105 PRO A N 1
ATOM 834 C CA . PRO A 1 105 ? 7.704 -9.148 18.130 1.00 85.00 105 PRO A CA 1
ATOM 835 C C . PRO A 1 105 ? 7.909 -7.901 17.256 1.00 85.00 105 PRO A C 1
ATOM 837 O O . PRO A 1 105 ? 7.599 -7.921 16.067 1.00 85.00 105 PRO A O 1
ATOM 840 N N . TRP A 1 106 ? 8.480 -6.824 17.808 1.00 88.62 106 TRP A N 1
ATOM 841 C CA . TRP A 1 106 ? 8.797 -5.607 17.054 1.00 88.62 106 TRP A CA 1
ATOM 842 C C . TRP A 1 106 ? 9.917 -5.804 16.027 1.00 88.62 106 TRP A C 1
ATOM 844 O O . TRP A 1 106 ? 10.064 -4.982 15.126 1.00 88.62 106 TRP A O 1
ATOM 854 N N . LEU A 1 107 ? 10.695 -6.884 16.150 1.00 89.31 107 LEU A N 1
ATOM 855 C CA . LEU A 1 107 ? 11.815 -7.209 15.264 1.00 89.31 107 LEU A CA 1
ATOM 856 C C . LEU A 1 107 ? 11.477 -8.318 14.256 1.00 89.31 107 LEU A C 1
ATOM 858 O O . LEU A 1 107 ? 12.343 -8.711 13.477 1.00 89.31 107 LEU A O 1
ATOM 862 N N . VAL A 1 108 ? 10.226 -8.802 14.239 1.00 90.94 108 VAL A N 1
ATOM 863 C CA . VAL A 1 108 ? 9.762 -9.848 13.307 1.00 90.94 108 VAL A CA 1
ATOM 864 C C . VAL A 1 108 ? 9.919 -9.405 11.855 1.00 90.94 108 VAL A C 1
ATOM 866 O O . VAL A 1 108 ? 10.324 -10.190 11.002 1.00 90.94 108 VAL A O 1
ATOM 869 N N . TYR A 1 109 ? 9.628 -8.137 11.567 1.00 93.81 109 TYR A N 1
ATOM 870 C CA . TYR A 1 109 ? 9.744 -7.587 10.224 1.00 93.81 109 TYR A CA 1
ATOM 871 C C . TYR A 1 109 ? 11.011 -6.742 10.077 1.00 93.81 109 TYR A C 1
ATOM 873 O O . TYR A 1 109 ? 11.178 -5.719 10.741 1.00 93.81 109 TYR A O 1
ATOM 881 N N . SER A 1 110 ? 11.872 -7.135 9.138 1.00 94.38 110 SER A N 1
ATOM 882 C CA . SER A 1 110 ? 13.003 -6.332 8.673 1.00 94.38 110 SER A CA 1
ATOM 883 C C . SER A 1 110 ? 12.859 -6.079 7.170 1.00 94.38 110 SER A C 1
ATOM 885 O O . SER A 1 110 ? 12.917 -7.042 6.402 1.00 94.38 110 SER A O 1
ATOM 887 N N . PRO A 1 111 ? 12.724 -4.813 6.721 1.00 94.62 111 PRO A N 1
ATOM 888 C CA . PRO A 1 111 ? 12.630 -4.491 5.297 1.00 94.62 111 PRO A CA 1
ATOM 889 C C . PRO A 1 111 ? 13.795 -5.055 4.479 1.00 94.62 111 PRO A C 1
ATOM 891 O O . PRO A 1 111 ? 13.592 -5.541 3.376 1.00 94.62 111 PRO A O 1
ATOM 894 N N . MET A 1 112 ? 15.013 -5.024 5.031 1.00 94.31 112 MET A N 1
ATOM 895 C CA . MET A 1 112 ? 16.210 -5.525 4.352 1.00 94.31 112 MET A CA 1
ATOM 896 C C . MET A 1 112 ? 16.112 -7.029 4.081 1.00 94.31 112 MET A C 1
ATOM 898 O O . MET A 1 112 ? 16.282 -7.456 2.943 1.00 94.31 112 MET A O 1
ATOM 902 N N . LYS A 1 113 ? 15.776 -7.813 5.117 1.00 94.31 113 LYS A N 1
ATOM 903 C CA . LYS A 1 113 ? 15.616 -9.269 4.993 1.00 94.31 113 LYS A CA 1
ATOM 904 C C . LYS A 1 113 ? 14.486 -9.622 4.029 1.00 94.31 113 LYS A C 1
ATOM 906 O O . LYS A 1 113 ? 14.623 -10.561 3.257 1.00 94.31 113 LYS A O 1
ATOM 911 N N . GLU A 1 114 ? 13.395 -8.855 4.039 1.00 96.69 114 GLU A N 1
ATOM 912 C CA . GLU A 1 114 ? 12.280 -9.082 3.117 1.00 96.69 114 GLU A CA 1
ATOM 913 C C . GLU A 1 114 ? 12.667 -8.795 1.661 1.00 96.69 114 GLU A C 1
ATOM 915 O O . GLU A 1 114 ? 12.395 -9.607 0.781 1.00 96.69 114 GLU A O 1
ATOM 920 N N . TYR A 1 115 ? 13.359 -7.689 1.385 1.00 96.06 115 TYR A N 1
ATOM 921 C CA . TYR A 1 115 ? 13.814 -7.388 0.025 1.00 96.06 115 TYR A CA 1
ATOM 922 C C . TYR A 1 115 ? 14.884 -8.371 -0.476 1.00 96.06 115 TYR A C 1
ATOM 924 O O . TYR A 1 115 ? 14.890 -8.697 -1.662 1.00 96.06 115 TYR A O 1
ATOM 932 N N . GLN A 1 116 ? 15.738 -8.894 0.409 1.00 94.25 116 GLN A N 1
ATOM 933 C CA . GLN A 1 116 ? 16.641 -10.009 0.093 1.00 94.25 116 GLN A CA 1
ATOM 934 C C . GLN A 1 116 ? 15.859 -11.285 -0.240 1.00 94.25 116 GLN A C 1
ATOM 936 O O . GLN A 1 116 ? 16.097 -11.889 -1.282 1.00 94.25 116 GLN A O 1
ATOM 941 N N . ARG A 1 117 ? 14.869 -11.657 0.585 1.00 95.50 117 ARG A N 1
ATOM 942 C CA . ARG A 1 117 ? 14.001 -12.828 0.359 1.00 95.50 117 ARG A CA 1
ATOM 943 C C . ARG A 1 117 ? 13.242 -12.746 -0.969 1.00 95.50 117 ARG A C 1
ATOM 945 O O . ARG A 1 117 ? 13.028 -13.763 -1.617 1.00 95.50 117 ARG A O 1
ATOM 952 N N . LEU A 1 118 ? 12.835 -11.543 -1.371 1.00 95.69 118 LEU A N 1
ATOM 953 C CA . LEU A 1 118 ? 12.174 -11.273 -2.653 1.00 95.69 118 LEU A CA 1
ATOM 954 C C . LEU A 1 118 ? 13.148 -11.182 -3.842 1.00 95.69 118 LEU A C 1
ATOM 956 O O . LEU A 1 118 ? 12.708 -10.970 -4.970 1.00 95.69 118 LEU A O 1
ATOM 960 N N . GLY A 1 119 ? 14.457 -11.316 -3.617 1.00 92.69 119 GLY A N 1
ATOM 961 C CA . GLY A 1 119 ? 15.464 -11.271 -4.677 1.00 92.69 119 GLY A CA 1
ATOM 962 C C . GLY A 1 119 ? 15.660 -9.883 -5.287 1.00 92.69 119 GLY A C 1
ATOM 963 O O . GLY A 1 119 ? 16.015 -9.781 -6.455 1.00 92.69 119 GLY A O 1
ATOM 964 N N . PHE A 1 120 ? 15.393 -8.808 -4.540 1.00 93.44 120 PHE A N 1
ATOM 965 C CA . PHE A 1 120 ? 15.730 -7.442 -4.963 1.00 93.44 120 PHE A CA 1
ATOM 966 C C . PHE A 1 120 ? 17.151 -7.037 -4.570 1.00 93.44 120 PHE A C 1
ATOM 968 O O . PHE A 1 120 ? 17.705 -6.115 -5.153 1.00 93.44 120 PHE A O 1
ATOM 975 N N . LEU A 1 121 ? 17.718 -7.679 -3.550 1.00 89.00 121 LEU A N 1
ATOM 976 C CA . LEU A 1 121 ? 19.036 -7.366 -3.003 1.00 89.00 121 LEU A CA 1
ATOM 977 C C . LEU A 1 121 ? 19.886 -8.639 -3.044 1.00 89.00 121 LEU A C 1
ATOM 979 O O . LEU A 1 121 ? 20.065 -9.297 -2.020 1.00 89.00 121 LEU A O 1
ATOM 983 N N . SER A 1 122 ? 20.317 -9.031 -4.241 1.00 74.81 122 SER A N 1
ATOM 984 C CA . SER A 1 122 ? 21.310 -10.091 -4.433 1.00 74.81 122 SER A CA 1
ATOM 985 C C . SER A 1 122 ? 22.717 -9.501 -4.355 1.00 74.81 122 SER A C 1
ATOM 987 O O . SER A 1 122 ? 22.948 -8.388 -4.820 1.00 74.81 122 SER A O 1
ATOM 989 N N . ASN A 1 123 ? 23.644 -10.250 -3.757 1.00 61.03 123 ASN A N 1
ATOM 990 C CA . ASN A 1 123 ? 25.064 -9.888 -3.706 1.00 61.03 123 ASN A CA 1
ATOM 991 C C . ASN A 1 123 ? 25.846 -10.405 -4.924 1.00 61.03 123 ASN A C 1
ATOM 993 O O . ASN A 1 123 ? 27.017 -10.075 -5.065 1.00 61.03 123 ASN A O 1
ATOM 997 N N . ASP A 1 124 ? 25.214 -11.225 -5.765 1.00 59.25 124 ASP A N 1
ATOM 998 C CA . ASP A 1 124 ? 25.856 -11.811 -6.933 1.00 59.25 124 ASP A CA 1
ATOM 999 C C . ASP A 1 124 ? 25.747 -10.838 -8.112 1.00 59.25 124 ASP A C 1
ATOM 1001 O O . ASP A 1 124 ? 24.650 -10.558 -8.608 1.00 59.25 124 ASP A O 1
ATOM 1005 N N . ASP A 1 125 ? 26.899 -10.339 -8.562 1.00 53.56 125 ASP A N 1
ATOM 1006 C CA . ASP A 1 125 ? 27.049 -9.504 -9.763 1.00 53.56 125 ASP A CA 1
ATOM 1007 C C . ASP A 1 125 ? 26.698 -10.267 -11.066 1.00 53.56 125 ASP A C 1
ATOM 1009 O O . ASP A 1 125 ? 26.566 -9.658 -12.124 1.00 53.56 125 ASP A O 1
ATOM 1013 N N . ASP A 1 126 ? 26.458 -11.583 -10.985 1.00 50.12 126 ASP A N 1
ATOM 1014 C CA . ASP A 1 126 ? 26.146 -12.498 -12.100 1.00 50.12 126 ASP A CA 1
ATOM 1015 C C . ASP A 1 126 ? 24.645 -12.611 -12.437 1.00 50.12 126 ASP A C 1
ATOM 1017 O O . ASP A 1 126 ? 24.181 -13.569 -13.067 1.00 50.12 126 ASP A O 1
ATOM 1021 N N . THR A 1 127 ? 23.830 -11.635 -12.035 1.00 59.72 127 THR A N 1
ATOM 1022 C CA . THR A 1 127 ? 22.427 -11.626 -12.466 1.00 59.72 127 THR A CA 1
ATOM 1023 C C . THR A 1 127 ? 22.331 -11.153 -13.918 1.00 59.72 127 THR A C 1
ATOM 1025 O O . THR A 1 127 ? 22.461 -9.970 -14.213 1.00 59.72 127 THR A O 1
ATOM 1028 N N . ASN A 1 128 ? 22.004 -12.067 -14.840 1.00 69.19 128 ASN A N 1
ATOM 1029 C CA . ASN A 1 128 ? 21.541 -11.755 -16.207 1.00 69.19 128 ASN A CA 1
ATOM 1030 C C . ASN A 1 128 ? 20.175 -11.015 -16.220 1.00 69.19 128 ASN A C 1
ATOM 1032 O O . ASN A 1 128 ? 19.392 -11.131 -17.166 1.00 69.19 128 ASN A O 1
ATOM 1036 N N . ASP A 1 129 ? 19.850 -10.289 -15.147 1.00 79.81 129 ASP A N 1
ATOM 1037 C CA . ASP A 1 129 ? 18.621 -9.531 -14.985 1.00 79.81 129 ASP A CA 1
ATOM 1038 C C . ASP A 1 129 ? 18.671 -8.292 -15.890 1.00 79.81 129 ASP A C 1
ATOM 1040 O O . ASP A 1 129 ? 19.629 -7.521 -15.886 1.00 79.81 129 ASP A O 1
ATOM 1044 N N . ALA A 1 130 ? 17.595 -8.047 -16.638 1.00 81.50 130 ALA A N 1
ATOM 1045 C CA . ALA A 1 130 ? 17.502 -6.876 -17.514 1.00 81.50 130 ALA A CA 1
ATOM 1046 C C . ALA A 1 130 ? 17.503 -5.540 -16.742 1.00 81.50 130 ALA A C 1
ATOM 1048 O O . ALA A 1 130 ? 17.841 -4.496 -17.301 1.00 81.50 130 ALA A O 1
ATOM 1049 N N . ILE A 1 131 ? 17.096 -5.565 -15.469 1.00 90.44 131 ILE A N 1
ATOM 1050 C CA . ILE A 1 131 ? 16.997 -4.407 -14.581 1.00 90.44 131 ILE A CA 1
ATOM 1051 C C . ILE A 1 131 ? 17.563 -4.784 -13.215 1.00 90.44 131 ILE A C 1
ATOM 1053 O O . ILE A 1 131 ? 17.082 -5.719 -12.576 1.00 90.44 131 ILE A O 1
ATOM 1057 N N . THR A 1 132 ? 18.525 -3.997 -12.738 1.00 92.06 132 THR A N 1
ATOM 1058 C CA . THR A 1 132 ? 19.034 -4.087 -11.367 1.00 92.06 132 THR A CA 1
ATOM 1059 C C . THR A 1 132 ? 18.252 -3.171 -10.428 1.00 92.06 132 THR A C 1
ATOM 1061 O O . THR A 1 132 ? 17.579 -2.220 -10.847 1.00 92.06 132 THR A O 1
ATOM 1064 N N . TRP A 1 133 ? 18.333 -3.456 -9.131 1.00 94.88 133 TRP A N 1
ATOM 1065 C CA . TRP A 1 133 ? 17.519 -2.818 -8.100 1.00 94.88 133 TRP A CA 1
ATOM 1066 C C . TRP A 1 133 ? 18.388 -2.132 -7.057 1.00 94.88 133 TRP A C 1
ATOM 1068 O O . TRP A 1 133 ? 19.498 -2.570 -6.759 1.00 94.88 133 TRP A O 1
ATOM 1078 N N . ARG A 1 134 ? 17.859 -1.067 -6.454 1.00 94.94 134 ARG A N 1
ATOM 1079 C CA . ARG A 1 134 ? 18.522 -0.376 -5.348 1.00 94.94 134 ARG A CA 1
ATOM 1080 C C . ARG A 1 134 ? 17.542 0.065 -4.282 1.00 94.94 134 ARG A C 1
ATOM 1082 O O . ARG A 1 134 ? 16.363 0.326 -4.540 1.00 94.94 134 ARG A O 1
ATOM 1089 N N . LEU A 1 135 ? 18.072 0.231 -3.076 1.00 96.25 135 LEU A N 1
ATOM 1090 C CA . LEU A 1 135 ? 17.333 0.835 -1.981 1.00 96.25 135 LEU A CA 1
ATOM 1091 C C . LEU A 1 135 ? 17.163 2.338 -2.201 1.00 96.25 135 LEU A C 1
ATOM 1093 O O . LEU A 1 135 ? 18.110 3.073 -2.487 1.00 96.25 135 LEU A O 1
ATOM 1097 N N . LEU A 1 136 ? 15.938 2.797 -1.990 1.00 96.06 136 LEU A N 1
ATOM 1098 C CA . LEU A 1 136 ? 15.572 4.196 -1.886 1.00 96.06 136 LEU A CA 1
ATOM 1099 C C . LEU A 1 136 ? 15.217 4.500 -0.431 1.00 96.06 136 LEU A C 1
ATOM 1101 O O . LEU A 1 136 ? 14.259 3.954 0.124 1.00 96.06 136 LEU A O 1
ATOM 1105 N N . LYS A 1 137 ? 15.992 5.390 0.189 1.00 96.19 137 LYS A N 1
ATOM 1106 C CA . LYS A 1 137 ? 15.705 5.895 1.533 1.00 96.19 137 LYS A CA 1
ATOM 1107 C C . LYS A 1 137 ? 14.653 7.002 1.445 1.00 96.19 137 LYS A C 1
ATOM 1109 O O . LYS A 1 137 ? 14.697 7.836 0.546 1.00 96.19 137 LYS A O 1
ATOM 1114 N N . ASN A 1 138 ? 13.747 7.053 2.415 1.00 95.44 138 ASN A N 1
ATOM 1115 C CA . ASN A 1 138 ? 12.746 8.111 2.569 1.00 95.44 138 ASN A CA 1
ATOM 1116 C C . ASN A 1 138 ? 13.038 8.955 3.824 1.00 95.44 138 ASN A C 1
ATOM 1118 O O . ASN A 1 138 ? 12.226 8.978 4.755 1.00 95.44 138 ASN A O 1
ATOM 1122 N N . PRO A 1 139 ? 14.208 9.621 3.901 1.00 93.25 139 PRO A N 1
ATOM 1123 C CA . PRO A 1 139 ? 14.634 10.300 5.116 1.00 93.25 139 PRO A CA 1
ATOM 1124 C C . PRO A 1 139 ? 13.633 11.392 5.486 1.00 93.25 139 PRO A C 1
ATOM 1126 O O . PRO A 1 139 ? 13.215 12.186 4.638 1.00 93.25 139 PRO A O 1
ATOM 1129 N N . LYS A 1 140 ? 13.241 11.429 6.765 1.00 92.06 140 LYS A N 1
ATOM 1130 C CA . LYS A 1 140 ? 12.241 12.379 7.289 1.00 92.06 140 LYS A CA 1
ATOM 1131 C C . LYS A 1 140 ? 10.911 12.342 6.510 1.00 92.06 140 LYS A C 1
ATOM 1133 O O . LYS A 1 140 ? 10.194 13.336 6.464 1.00 92.06 140 LYS A O 1
ATOM 1138 N N . CYS A 1 141 ? 10.613 11.212 5.866 1.00 90.25 141 CYS A N 1
ATOM 1139 C CA . CYS A 1 141 ? 9.428 10.982 5.044 1.00 90.25 141 CYS A CA 1
ATOM 1140 C C . CYS A 1 141 ? 9.211 12.002 3.903 1.00 90.25 141 CYS A C 1
ATOM 1142 O O . CYS A 1 141 ? 8.069 12.347 3.586 1.00 90.25 141 CYS A O 1
ATOM 1144 N N . ARG A 1 142 ? 10.296 12.505 3.295 1.00 90.06 142 ARG A N 1
ATOM 1145 C CA . ARG A 1 142 ? 10.253 13.558 2.262 1.00 90.06 142 ARG A CA 1
ATOM 1146 C C . ARG A 1 142 ? 9.621 13.131 0.934 1.00 90.06 142 ARG A C 1
ATOM 1148 O O . ARG A 1 142 ? 8.960 13.956 0.314 1.00 90.06 142 ARG A O 1
ATOM 1155 N N . PHE A 1 143 ? 9.793 11.878 0.501 1.00 90.25 143 PHE A N 1
ATOM 1156 C CA . PHE A 1 143 ? 9.122 11.377 -0.708 1.00 90.25 143 PHE A CA 1
ATOM 1157 C C . PHE A 1 143 ? 7.618 11.240 -0.470 1.00 90.25 143 PHE A C 1
ATOM 1159 O O . PHE A 1 143 ? 6.802 11.731 -1.246 1.00 90.25 143 PHE A O 1
ATOM 1166 N N . SER A 1 144 ? 7.245 10.600 0.641 1.00 95.19 144 SER A N 1
ATOM 1167 C CA . SER A 1 144 ? 5.868 10.558 1.126 1.00 95.19 144 SER A CA 1
ATOM 1168 C C . SER A 1 144 ? 5.835 10.319 2.629 1.00 95.19 144 SER A C 1
ATOM 1170 O O . SER A 1 144 ? 6.449 9.376 3.130 1.00 95.19 144 SER A O 1
ATOM 1172 N N . GLN A 1 145 ? 5.015 11.109 3.326 1.00 96.00 145 GLN A N 1
ATOM 1173 C CA . GLN A 1 145 ? 4.717 10.950 4.755 1.00 96.00 145 GLN A CA 1
ATOM 1174 C C . GLN A 1 145 ? 4.069 9.602 5.099 1.00 96.00 145 GLN A C 1
ATOM 1176 O O . GLN A 1 145 ? 4.055 9.200 6.255 1.00 96.00 145 GLN A O 1
ATOM 1181 N N . THR A 1 146 ? 3.522 8.904 4.099 1.00 96.69 146 THR A N 1
ATOM 1182 C CA . THR A 1 146 ? 2.730 7.675 4.281 1.00 96.69 146 THR A CA 1
ATOM 1183 C C . THR A 1 146 ? 3.395 6.422 3.709 1.00 96.69 146 THR A C 1
ATOM 1185 O O . THR A 1 146 ? 2.748 5.380 3.599 1.00 96.69 146 THR 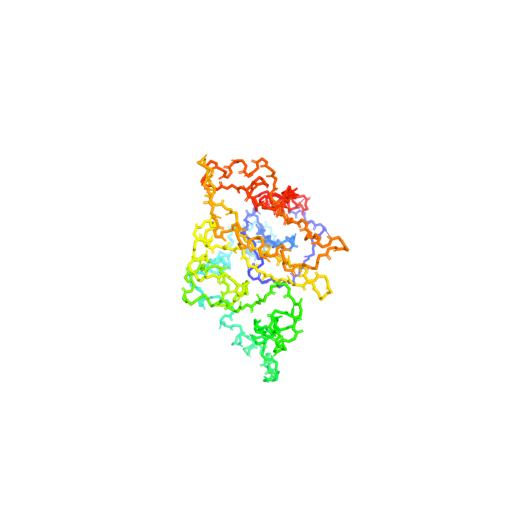A O 1
ATOM 1188 N N . TYR A 1 147 ? 4.661 6.526 3.302 1.00 97.12 147 TYR A N 1
ATOM 1189 C CA . TYR A 1 147 ? 5.485 5.411 2.831 1.00 97.12 147 TYR A CA 1
ATOM 1190 C C . TYR A 1 147 ? 6.561 5.042 3.859 1.00 97.12 147 TYR A C 1
ATOM 1192 O O . TYR A 1 147 ? 6.914 5.878 4.694 1.00 97.12 147 TYR A O 1
ATOM 1200 N N . PRO A 1 148 ? 7.079 3.799 3.818 1.00 96.31 148 PRO A N 1
ATOM 1201 C CA . PRO A 1 148 ? 8.124 3.353 4.734 1.00 96.31 148 PRO A CA 1
ATOM 1202 C C . PRO A 1 148 ? 9.434 4.134 4.545 1.00 96.31 148 PRO A C 1
ATOM 1204 O O . PRO A 1 148 ? 9.622 4.854 3.563 1.00 96.31 148 PRO A O 1
ATOM 1207 N N . GLN A 1 149 ? 10.357 3.965 5.496 1.00 95.94 149 GLN A N 1
ATOM 1208 C CA . GLN A 1 149 ? 11.695 4.574 5.448 1.00 95.94 149 GLN A CA 1
ATOM 1209 C C . GLN A 1 149 ? 12.595 3.969 4.361 1.00 95.94 149 GLN A C 1
ATOM 1211 O O . GLN A 1 149 ? 13.513 4.639 3.893 1.00 95.94 149 GLN A O 1
ATOM 1216 N N . LEU A 1 150 ? 12.344 2.716 3.969 1.00 96.38 150 LEU A N 1
ATOM 1217 C CA . LEU A 1 150 ? 13.116 1.979 2.971 1.00 96.38 150 LEU A CA 1
ATOM 1218 C C . LEU A 1 150 ? 12.182 1.395 1.913 1.00 96.38 150 LEU A C 1
ATOM 1220 O O . LEU A 1 150 ? 11.218 0.696 2.232 1.00 96.38 150 LEU A O 1
ATOM 1224 N N . MET A 1 151 ? 12.495 1.678 0.658 1.00 97.06 151 MET A N 1
ATOM 1225 C CA . MET A 1 151 ? 11.773 1.237 -0.532 1.00 97.06 151 MET A CA 1
ATOM 1226 C C . MET A 1 151 ? 12.767 0.658 -1.537 1.00 97.06 151 MET A C 1
ATOM 1228 O O . MET A 1 151 ? 13.967 0.897 -1.416 1.00 97.06 151 MET A O 1
ATOM 1232 N N . VAL A 1 152 ? 12.274 -0.061 -2.541 1.00 97.44 152 VAL A N 1
ATOM 1233 C CA . VAL A 1 152 ? 13.088 -0.567 -3.652 1.00 97.44 152 VAL A CA 1
ATOM 1234 C C . VAL A 1 152 ? 12.629 0.078 -4.954 1.00 97.44 152 VAL A C 1
ATOM 1236 O O . VAL A 1 152 ? 11.430 0.243 -5.195 1.00 97.44 152 VAL A O 1
ATOM 1239 N N . VAL A 1 153 ? 13.594 0.466 -5.782 1.00 97.31 153 VAL A N 1
ATOM 1240 C CA . VAL A 1 153 ? 13.382 1.074 -7.101 1.00 97.31 153 VAL A CA 1
ATOM 1241 C C . VAL A 1 153 ? 14.404 0.531 -8.104 1.00 97.31 153 VAL A C 1
ATOM 1243 O O . VAL A 1 153 ? 15.433 -0.001 -7.679 1.00 97.31 153 VAL A O 1
ATOM 1246 N N . PRO A 1 154 ? 14.162 0.665 -9.419 1.00 96.81 154 PRO A N 1
ATOM 1247 C CA . PRO A 1 154 ? 15.139 0.293 -10.435 1.00 96.81 154 PRO A CA 1
ATOM 1248 C C . PRO A 1 154 ? 16.381 1.182 -10.322 1.00 96.81 154 PRO A C 1
ATOM 1250 O O . PRO A 1 154 ? 16.264 2.397 -10.128 1.00 96.81 154 PRO A O 1
ATOM 1253 N N . SER A 1 155 ? 17.569 0.602 -10.461 1.00 95.12 155 SER A N 1
ATOM 1254 C CA . SER A 1 155 ? 18.836 1.328 -10.313 1.00 95.12 155 SER A CA 1
ATOM 1255 C C . SER A 1 155 ? 19.054 2.395 -11.382 1.00 95.12 155 SER A C 1
ATOM 1257 O O . SER A 1 155 ? 19.683 3.410 -11.097 1.00 95.12 155 SER A O 1
ATOM 1259 N N . CYS A 1 156 ? 18.470 2.215 -12.571 1.00 94.69 156 CYS A N 1
ATOM 1260 C CA . CYS A 1 156 ? 18.516 3.182 -13.670 1.00 94.69 156 CYS A CA 1
ATOM 1261 C C . CYS A 1 156 ? 17.793 4.508 -13.370 1.00 94.69 156 CYS A C 1
ATOM 1263 O O . CYS A 1 156 ? 18.026 5.500 -14.057 1.00 94.69 156 CYS A O 1
ATOM 1265 N N . MET A 1 157 ? 16.922 4.546 -12.357 1.00 97.50 157 MET A N 1
ATOM 1266 C CA . MET A 1 157 ? 16.167 5.745 -12.000 1.00 97.50 157 MET A CA 1
ATOM 1267 C C . MET A 1 157 ? 17.022 6.695 -11.166 1.00 97.50 157 MET A C 1
ATOM 1269 O O . MET A 1 157 ? 17.504 6.320 -10.092 1.00 97.50 157 MET A O 1
ATOM 1273 N N . THR A 1 158 ? 17.146 7.952 -11.589 1.00 96.94 158 THR A N 1
ATOM 1274 C CA . THR A 1 158 ? 17.820 8.990 -10.795 1.00 96.94 158 THR A CA 1
ATOM 1275 C C . THR A 1 158 ? 16.935 9.475 -9.644 1.00 96.94 158 THR A C 1
ATOM 1277 O O . THR A 1 158 ? 15.710 9.333 -9.663 1.00 96.94 158 THR A O 1
ATOM 1280 N N . GLU A 1 159 ? 17.539 10.068 -8.610 1.00 95.00 159 GLU A N 1
ATOM 1281 C CA . GLU A 1 159 ? 16.774 10.642 -7.495 1.00 95.00 159 GLU A CA 1
ATOM 1282 C C . GLU A 1 159 ? 15.824 11.757 -7.962 1.00 95.00 159 GLU A C 1
ATOM 1284 O O . GLU A 1 159 ? 14.671 11.804 -7.535 1.00 95.00 159 GLU A O 1
ATOM 1289 N N . GLU A 1 160 ? 16.259 12.590 -8.909 1.00 96.56 160 GLU A N 1
ATOM 1290 C CA . GLU A 1 160 ? 15.436 13.645 -9.503 1.00 96.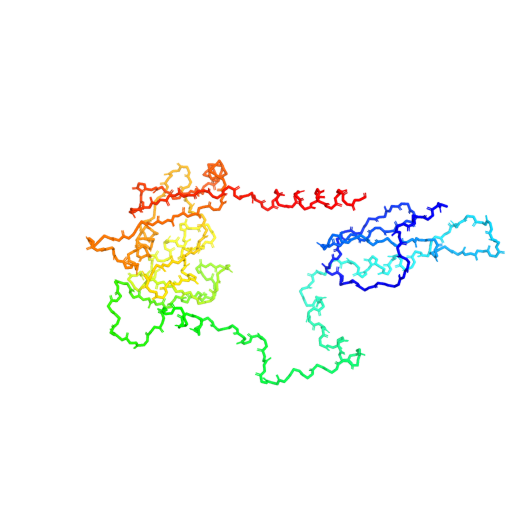56 160 GLU A CA 1
ATOM 1291 C C . GLU A 1 160 ? 14.198 13.082 -10.219 1.00 96.56 160 GLU A C 1
ATOM 1293 O O . GLU A 1 160 ? 13.078 13.550 -9.997 1.00 96.56 160 GLU A O 1
ATOM 1298 N N . GLN A 1 161 ? 14.367 12.029 -11.027 1.00 97.94 161 GLN A N 1
ATOM 1299 C CA . GLN A 1 161 ? 13.244 11.364 -11.689 1.00 97.94 161 GLN A CA 1
ATOM 1300 C C . GLN A 1 161 ? 12.242 10.806 -10.667 1.00 97.94 161 GLN A C 1
ATOM 1302 O O . GLN A 1 161 ? 11.028 10.963 -10.825 1.00 97.94 161 GLN A O 1
ATOM 1307 N N . LEU A 1 162 ? 12.727 10.211 -9.577 1.00 97.69 162 LEU A N 1
ATOM 1308 C CA . LEU A 1 162 ? 11.870 9.698 -8.506 1.00 97.69 162 LEU A CA 1
ATOM 1309 C C . LEU A 1 162 ? 11.112 10.825 -7.793 1.00 97.69 162 LEU A C 1
ATOM 1311 O O . LEU A 1 162 ? 9.927 10.671 -7.491 1.00 97.69 162 LEU A O 1
ATOM 1315 N N . VAL A 1 163 ? 11.746 11.981 -7.571 1.00 96.69 163 VAL A N 1
ATOM 1316 C CA . VAL A 1 163 ? 11.080 13.175 -7.023 1.00 96.69 163 VAL A CA 1
ATOM 1317 C C . VAL A 1 163 ? 9.986 13.672 -7.973 1.00 96.69 163 VAL A C 1
ATOM 1319 O O . VAL A 1 163 ? 8.885 14.004 -7.522 1.00 96.69 163 VAL A O 1
ATOM 1322 N N . HIS A 1 164 ? 10.240 13.686 -9.283 1.00 97.19 164 HIS A N 1
ATOM 1323 C CA . HIS A 1 164 ? 9.240 14.058 -10.284 1.00 97.19 164 HIS A CA 1
ATOM 1324 C C . HIS A 1 164 ? 8.047 13.091 -10.313 1.00 97.19 164 HIS A C 1
ATOM 1326 O O . HIS A 1 164 ? 6.903 13.553 -10.258 1.00 97.19 164 HIS A O 1
ATOM 1332 N N . SER A 1 165 ? 8.282 11.773 -10.301 1.00 97.19 165 SER A N 1
ATOM 1333 C CA . SER A 1 165 ? 7.201 10.777 -10.205 1.00 97.19 165 SER A CA 1
ATOM 1334 C C . SER A 1 165 ? 6.416 10.920 -8.892 1.00 97.19 165 SER A C 1
ATOM 1336 O O . SER A 1 165 ? 5.184 10.946 -8.906 1.00 97.19 165 SER A O 1
ATOM 1338 N N . ALA A 1 166 ? 7.092 11.134 -7.757 1.00 97.19 166 ALA A N 1
ATOM 1339 C CA . ALA A 1 166 ? 6.426 11.367 -6.475 1.00 97.19 166 ALA A CA 1
ATOM 1340 C C . ALA A 1 166 ? 5.506 12.596 -6.511 1.00 97.19 166 ALA A C 1
ATOM 1342 O O . ALA A 1 166 ? 4.350 12.502 -6.102 1.00 97.19 166 ALA A O 1
ATOM 1343 N N . ARG A 1 167 ? 5.957 13.730 -7.062 1.00 96.00 167 ARG A N 1
ATOM 1344 C CA . ARG A 1 167 ? 5.119 14.936 -7.222 1.00 96.00 167 ARG A CA 1
ATOM 1345 C C . ARG A 1 167 ? 3.923 14.704 -8.147 1.00 96.00 167 ARG A C 1
ATOM 1347 O O . ARG A 1 167 ? 2.841 15.248 -7.911 1.00 96.00 167 ARG A O 1
ATOM 1354 N N . PHE A 1 168 ? 4.097 13.882 -9.179 1.00 96.50 168 PHE A N 1
ATOM 1355 C CA . PHE A 1 168 ? 3.018 13.518 -10.092 1.00 96.50 168 PHE A CA 1
ATOM 1356 C C . PHE A 1 168 ? 1.975 12.592 -9.450 1.00 96.50 168 PHE A C 1
ATOM 1358 O O . PHE A 1 168 ? 0.840 12.530 -9.914 1.00 96.50 168 PHE A O 1
ATOM 1365 N N . ARG A 1 169 ? 2.302 11.909 -8.353 1.00 97.00 169 ARG A N 1
ATOM 1366 C CA . ARG A 1 169 ? 1.422 10.939 -7.692 1.00 97.00 169 ARG A CA 1
ATOM 1367 C C . ARG A 1 169 ? 0.767 11.548 -6.456 1.00 97.00 169 ARG A C 1
ATOM 1369 O O . ARG A 1 169 ? 1.395 12.213 -5.633 1.00 97.00 169 ARG A O 1
ATOM 1376 N N . SER A 1 170 ? -0.537 11.333 -6.281 1.00 96.00 170 SER A N 1
ATOM 1377 C CA . SER A 1 170 ? -1.290 11.896 -5.149 1.00 96.00 170 SER A CA 1
ATOM 1378 C C . SER A 1 170 ? -0.625 11.541 -3.802 1.00 96.00 170 SER A C 1
ATOM 1380 O O . SER A 1 170 ? -0.477 10.363 -3.470 1.00 96.00 170 SER A O 1
ATOM 1382 N N . ARG A 1 171 ? -0.295 12.550 -2.981 1.00 95.38 171 ARG A N 1
ATOM 1383 C CA . ARG A 1 171 ? 0.409 12.414 -1.679 1.00 95.38 171 ARG A CA 1
ATOM 1384 C C . ARG A 1 171 ? 1.844 11.859 -1.760 1.00 95.38 171 ARG A C 1
ATOM 1386 O O . ARG A 1 171 ? 2.309 11.249 -0.794 1.00 95.38 171 ARG A O 1
ATOM 1393 N N . GLY A 1 172 ? 2.534 12.011 -2.890 1.00 95.94 172 GLY A N 1
ATOM 1394 C CA . GLY A 1 172 ? 3.923 11.552 -3.011 1.00 95.94 172 GLY A CA 1
ATOM 1395 C C . GLY A 1 172 ? 4.076 10.036 -3.136 1.00 95.94 172 GLY A C 1
ATOM 1396 O O . GLY A 1 172 ? 5.185 9.517 -3.084 1.00 95.94 172 GLY A O 1
ATOM 1397 N N . ARG A 1 173 ? 2.966 9.293 -3.243 1.00 97.81 173 ARG A N 1
ATOM 1398 C CA . ARG A 1 173 ? 2.955 7.823 -3.228 1.00 97.81 173 ARG A CA 1
ATOM 1399 C C . ARG A 1 173 ? 3.265 7.285 -4.622 1.00 97.81 173 ARG A C 1
ATOM 1401 O O . ARG A 1 173 ? 2.380 6.774 -5.310 1.00 97.81 173 ARG A O 1
ATOM 1408 N N . LEU A 1 174 ? 4.514 7.472 -5.034 1.00 97.50 174 LEU A N 1
ATOM 1409 C CA . LEU A 1 174 ? 5.034 6.961 -6.294 1.00 97.50 174 LEU A CA 1
ATOM 1410 C C . LEU A 1 174 ? 4.909 5.428 -6.400 1.00 97.50 174 LEU A C 1
ATOM 1412 O O . LEU A 1 174 ? 4.758 4.753 -5.375 1.00 97.50 174 LEU A O 1
ATOM 1416 N N . PRO A 1 175 ? 4.933 4.877 -7.620 1.00 97.94 175 PRO A N 1
ATOM 1417 C CA . PRO A 1 175 ? 5.067 3.445 -7.862 1.00 97.94 175 PRO A CA 1
ATOM 1418 C C . PRO A 1 175 ? 6.303 2.887 -7.163 1.00 97.94 175 PRO A C 1
ATOM 1420 O O . PRO A 1 175 ? 7.406 3.360 -7.401 1.00 97.94 175 PRO A O 1
ATOM 1423 N N . ILE A 1 176 ? 6.098 1.920 -6.269 1.00 98.00 176 ILE A N 1
ATOM 1424 C CA . ILE A 1 176 ? 7.156 1.205 -5.546 1.00 98.00 176 ILE A CA 1
ATOM 1425 C C . ILE A 1 176 ? 6.826 -0.284 -5.574 1.00 98.00 176 ILE A C 1
ATOM 1427 O O . ILE A 1 176 ? 5.673 -0.667 -5.340 1.00 98.00 176 ILE A O 1
ATOM 1431 N N . VAL A 1 177 ? 7.829 -1.117 -5.847 1.00 97.81 177 VAL A N 1
ATOM 1432 C CA . VAL A 1 177 ? 7.680 -2.577 -5.860 1.00 97.81 177 VAL A CA 1
ATOM 1433 C C . VAL A 1 177 ? 7.423 -3.124 -4.458 1.00 97.81 177 VAL A C 1
ATOM 1435 O O . VAL A 1 177 ? 7.979 -2.647 -3.469 1.00 97.81 177 VAL A O 1
ATOM 1438 N N . VAL A 1 178 ? 6.556 -4.126 -4.376 1.00 97.56 178 VAL A N 1
ATOM 1439 C CA . VAL A 1 178 ? 6.211 -4.835 -3.134 1.00 97.56 178 VAL A CA 1
ATOM 1440 C C . VAL A 1 178 ? 6.446 -6.331 -3.227 1.00 97.56 178 VAL A C 1
ATOM 1442 O O . VAL A 1 178 ? 6.505 -6.998 -2.202 1.00 97.56 178 VAL A O 1
ATOM 1445 N N . TRP A 1 179 ? 6.565 -6.860 -4.442 1.00 98.25 179 TRP A N 1
ATOM 1446 C CA . TRP A 1 179 ? 6.789 -8.274 -4.677 1.00 98.25 179 TRP A CA 1
ATOM 1447 C C . TRP A 1 179 ? 7.453 -8.482 -6.036 1.00 98.25 179 TRP A C 1
ATOM 1449 O O . TRP A 1 179 ? 7.207 -7.715 -6.970 1.00 98.25 179 TRP A O 1
ATOM 1459 N N . ARG A 1 180 ? 8.278 -9.523 -6.133 1.00 96.06 180 ARG A N 1
ATOM 1460 C CA . ARG A 1 180 ? 8.935 -9.981 -7.357 1.00 96.06 180 ARG A CA 1
ATOM 1461 C C . ARG A 1 180 ? 8.720 -11.480 -7.484 1.00 96.06 180 ARG A C 1
ATOM 1463 O O . ARG A 1 180 ? 8.887 -12.211 -6.509 1.00 96.06 180 ARG A O 1
ATOM 1470 N N . HIS A 1 181 ? 8.364 -11.922 -8.680 1.00 95.06 181 HIS A N 1
ATOM 1471 C CA . HIS A 1 181 ? 8.216 -13.334 -8.980 1.00 95.06 181 HIS A CA 1
ATOM 1472 C C . HIS A 1 181 ? 9.597 -14.004 -9.057 1.00 95.06 181 HIS A C 1
ATOM 1474 O O . HIS A 1 181 ? 10.469 -13.488 -9.764 1.00 95.06 181 HIS A O 1
ATOM 1480 N N . PRO A 1 182 ? 9.814 -15.157 -8.397 1.00 92.12 182 PRO A N 1
ATOM 1481 C CA . PRO A 1 182 ? 11.119 -15.820 -8.380 1.00 92.12 182 PRO A CA 1
ATOM 1482 C C . PRO A 1 182 ? 11.585 -16.260 -9.775 1.00 92.12 182 PRO A C 1
ATOM 1484 O O . PRO A 1 182 ? 12.749 -16.049 -10.106 1.00 92.12 182 PRO A O 1
ATOM 1487 N N . ASP A 1 183 ? 10.682 -16.785 -10.610 1.00 90.69 183 ASP A N 1
ATOM 1488 C CA . ASP A 1 183 ? 11.053 -17.338 -11.924 1.00 90.69 183 ASP A CA 1
ATOM 1489 C C . ASP A 1 183 ? 10.993 -16.317 -13.067 1.00 90.69 183 ASP A C 1
ATOM 1491 O O . ASP A 1 183 ? 12.015 -15.983 -13.661 1.00 90.69 183 ASP A O 1
ATOM 1495 N N . ASN A 1 184 ? 9.804 -15.778 -13.367 1.00 91.75 184 ASN A N 1
ATOM 1496 C CA . ASN A 1 184 ? 9.605 -14.884 -14.517 1.00 91.75 184 ASN A CA 1
ATOM 1497 C C . ASN A 1 184 ? 9.996 -13.419 -14.258 1.00 91.75 184 ASN A C 1
ATOM 1499 O O . ASN A 1 184 ? 9.865 -12.586 -15.151 1.00 91.75 184 ASN A O 1
ATOM 1503 N N . LYS A 1 185 ? 10.448 -13.103 -13.040 1.00 92.88 185 LYS A N 1
ATOM 1504 C CA . LYS A 1 185 ? 10.936 -11.786 -12.606 1.00 92.88 185 LYS A CA 1
ATOM 1505 C C . LYS A 1 185 ? 9.931 -10.632 -12.700 1.00 92.88 185 LYS A C 1
ATOM 1507 O O . LYS A 1 185 ? 10.303 -9.501 -12.398 1.00 92.88 185 LYS A O 1
ATOM 1512 N N . CYS A 1 186 ? 8.662 -10.897 -13.021 1.00 94.25 186 CYS A N 1
ATOM 1513 C CA . CYS A 1 186 ? 7.599 -9.897 -12.980 1.00 94.25 186 CYS A CA 1
ATOM 1514 C C . CYS A 1 186 ? 7.495 -9.273 -11.588 1.00 94.25 186 CYS A C 1
ATOM 1516 O O . CYS A 1 186 ? 7.628 -9.958 -10.571 1.00 94.25 186 CYS A O 1
ATOM 1518 N N . VAL A 1 187 ? 7.192 -7.979 -11.538 1.00 97.12 187 VAL A N 1
ATOM 1519 C CA . VAL A 1 187 ? 7.036 -7.255 -10.276 1.00 97.12 187 VAL A CA 1
ATOM 1520 C C . VAL A 1 187 ? 5.614 -6.772 -10.074 1.00 97.12 187 VAL A C 1
ATOM 1522 O O . VAL A 1 187 ? 4.947 -6.311 -10.998 1.00 97.12 187 VAL A O 1
ATOM 1525 N N . LEU A 1 188 ? 5.172 -6.826 -8.822 1.00 98.31 188 LEU A N 1
ATOM 1526 C CA . LEU A 1 188 ? 3.983 -6.125 -8.372 1.00 98.31 188 LEU A CA 1
ATOM 1527 C C . LEU A 1 188 ? 4.425 -4.825 -7.708 1.00 98.31 188 LEU A C 1
ATOM 1529 O O . LEU A 1 188 ? 5.184 -4.841 -6.736 1.00 98.31 188 LEU A O 1
ATOM 1533 N N . ALA A 1 189 ? 3.922 -3.703 -8.211 1.00 98.31 189 ALA A N 1
ATOM 1534 C CA . ALA A 1 189 ? 4.131 -2.387 -7.627 1.00 98.31 189 ALA A CA 1
ATOM 1535 C C . ALA A 1 189 ? 2.810 -1.787 -7.141 1.00 98.31 189 ALA A C 1
ATOM 1537 O O . ALA A 1 189 ? 1.737 -2.079 -7.665 1.00 98.31 189 ALA A O 1
ATOM 1538 N N . ARG A 1 190 ? 2.893 -0.916 -6.133 1.00 98.19 190 ARG A N 1
ATOM 1539 C CA . ARG A 1 190 ? 1.755 -0.137 -5.629 1.00 98.19 190 ARG A CA 1
ATOM 1540 C C . ARG A 1 190 ? 2.054 1.352 -5.687 1.00 98.19 190 ARG A C 1
ATOM 1542 O O . ARG A 1 190 ? 3.186 1.779 -5.470 1.00 98.19 190 ARG A O 1
ATOM 1549 N N . SER A 1 191 ? 1.018 2.147 -5.911 1.00 98.06 191 SER A N 1
ATOM 1550 C CA . SER A 1 191 ? 1.100 3.605 -5.977 1.00 98.06 191 SER A CA 1
ATOM 1551 C C . SER A 1 191 ? -0.222 4.242 -5.548 1.00 98.06 191 SER A C 1
ATOM 1553 O O . SER A 1 191 ? -1.185 3.564 -5.178 1.00 98.06 191 SER A O 1
ATOM 1555 N N . SER A 1 192 ? -0.277 5.570 -5.563 1.00 97.50 192 SER A N 1
ATOM 1556 C CA . SER A 1 192 ? -1.541 6.293 -5.668 1.00 97.50 192 SER A CA 1
ATOM 1557 C C . SER A 1 192 ? -1.857 6.666 -7.116 1.00 97.50 192 SER A C 1
ATOM 1559 O O . SER A 1 192 ? -1.008 6.608 -8.008 1.00 97.50 192 SER A O 1
ATOM 1561 N N . GLN A 1 193 ? -3.096 7.108 -7.332 1.00 95.44 193 GLN A N 1
ATOM 1562 C CA . GLN A 1 193 ? -3.521 7.646 -8.618 1.00 95.44 193 GLN A CA 1
ATOM 1563 C C . GLN A 1 193 ? -2.633 8.827 -9.079 1.00 95.44 193 GLN A C 1
ATOM 1565 O O . GLN A 1 193 ? -2.231 9.656 -8.244 1.00 95.44 193 GLN A O 1
ATOM 1570 N N . PRO A 1 194 ? -2.369 8.934 -10.390 1.00 94.94 194 PRO A N 1
ATOM 1571 C CA . PRO A 1 194 ? -1.642 10.052 -10.984 1.00 94.94 194 PRO A CA 1
ATOM 1572 C C . PRO A 1 194 ? -2.443 11.367 -10.956 1.00 94.94 194 PRO A C 1
ATOM 1574 O O . PRO A 1 194 ? -3.677 11.382 -11.009 1.00 94.94 194 PRO A O 1
ATOM 1577 N N . ASN A 1 195 ? -1.731 12.493 -10.909 1.00 92.56 195 ASN A N 1
ATOM 1578 C CA . ASN A 1 195 ? -2.270 13.854 -10.907 1.00 92.56 195 ASN A CA 1
ATOM 1579 C C . ASN A 1 195 ? -2.369 14.421 -12.339 1.00 92.56 195 ASN A C 1
ATOM 1581 O O . ASN A 1 195 ? -1.803 15.472 -12.643 1.00 92.56 195 ASN A O 1
ATOM 1585 N N . TYR A 1 196 ? -3.076 13.715 -13.231 1.00 87.00 196 TYR A N 1
ATOM 1586 C CA . TYR A 1 196 ? -3.328 14.170 -14.609 1.00 87.00 196 TYR A CA 1
ATOM 1587 C C . TYR A 1 196 ? -4.110 15.484 -14.655 1.00 87.00 196 TYR A C 1
ATOM 1589 O O . TYR A 1 196 ? -3.753 16.419 -15.376 1.00 87.00 196 TYR A O 1
ATOM 1597 N N . GLY A 1 197 ? -5.212 15.524 -13.905 1.00 83.81 197 GLY A N 1
ATOM 1598 C CA . GLY A 1 197 ? -6.189 16.598 -13.940 1.00 83.81 197 GLY A CA 1
ATOM 1599 C C . GLY A 1 197 ? -6.864 16.775 -15.296 1.00 83.81 197 GLY A C 1
ATOM 1600 O O . GLY A 1 197 ? -6.790 15.928 -16.190 1.00 83.81 197 GLY A O 1
ATOM 1601 N N . LEU A 1 198 ? -7.549 17.907 -15.441 1.00 78.69 198 LEU A N 1
ATOM 1602 C CA . LEU A 1 198 ? -8.269 18.254 -16.668 1.00 78.69 198 LEU A CA 1
ATOM 1603 C C . LEU A 1 198 ? -7.320 18.518 -17.844 1.00 78.69 198 LEU A C 1
ATOM 1605 O O . LEU A 1 198 ? -7.639 18.169 -18.972 1.00 78.69 198 LEU A O 1
ATOM 1609 N N . GLN A 1 199 ? -6.126 19.046 -17.562 1.00 80.94 199 GLN A N 1
ATOM 1610 C CA . GLN A 1 199 ? -5.085 19.330 -18.557 1.00 80.94 199 GLN A CA 1
ATOM 1611 C C . GLN A 1 199 ? -4.348 18.077 -19.056 1.00 80.94 199 GLN A C 1
ATOM 1613 O O . GLN A 1 199 ? -3.454 18.196 -19.888 1.00 80.94 199 GLN A O 1
ATOM 1618 N N . SER A 1 200 ? -4.673 16.885 -18.539 1.00 82.31 200 SER A N 1
ATOM 1619 C CA . SER A 1 200 ? -4.002 15.636 -18.913 1.00 82.31 200 SER A CA 1
ATOM 1620 C C . SER A 1 200 ? -2.472 15.722 -18.815 1.00 82.31 200 SER A C 1
ATOM 1622 O O . SER A 1 200 ? -1.756 15.290 -19.720 1.00 82.31 200 SER A O 1
ATOM 1624 N N . LYS A 1 201 ? -1.978 16.277 -17.698 1.00 86.25 201 LYS A N 1
ATOM 1625 C CA . LYS A 1 201 ? -0.543 16.413 -17.416 1.00 86.25 201 LYS A CA 1
ATOM 1626 C C . LYS A 1 201 ? 0.164 15.069 -17.550 1.00 86.25 201 LYS A C 1
ATOM 1628 O O . LYS A 1 201 ? -0.365 14.045 -17.130 1.00 86.25 201 LYS A O 1
ATOM 1633 N N . ARG A 1 202 ? 1.377 15.089 -18.094 1.00 91.38 202 ARG A N 1
ATOM 1634 C CA . ARG A 1 202 ? 2.218 13.902 -18.280 1.00 91.38 202 ARG A CA 1
ATOM 1635 C C . ARG A 1 202 ? 3.469 14.021 -17.422 1.00 91.38 202 ARG A C 1
ATOM 1637 O O . ARG A 1 202 ? 3.906 15.127 -17.112 1.00 91.38 202 ARG A O 1
ATOM 1644 N N . CYS A 1 203 ? 4.040 12.884 -17.051 1.00 94.88 203 CYS A N 1
ATOM 1645 C CA . CYS A 1 203 ? 5.292 12.828 -16.313 1.00 94.88 203 CYS A CA 1
ATOM 1646 C C . CYS A 1 203 ? 6.193 11.765 -16.935 1.00 94.88 203 CYS A C 1
ATOM 1648 O O . CYS A 1 203 ? 5.945 10.571 -16.786 1.00 94.88 203 CYS A O 1
ATOM 1650 N N . GLU A 1 204 ? 7.244 12.210 -17.621 1.00 96.00 204 GLU A N 1
ATOM 1651 C CA . GLU A 1 204 ? 8.171 11.305 -18.304 1.00 96.00 204 GLU A CA 1
ATOM 1652 C C . GLU A 1 204 ? 8.926 10.412 -17.316 1.00 96.00 204 GLU A C 1
ATOM 1654 O O . GLU A 1 204 ? 9.081 9.217 -17.540 1.00 96.00 204 GLU A O 1
ATOM 1659 N N . ALA A 1 205 ? 9.301 10.958 -16.158 1.00 97.19 205 ALA A N 1
ATOM 1660 C CA . ALA A 1 205 ? 9.924 10.177 -15.099 1.00 97.19 205 ALA A CA 1
ATOM 1661 C C . ALA A 1 205 ? 9.011 9.051 -14.570 1.00 97.19 205 ALA A C 1
ATOM 1663 O O . ALA A 1 205 ? 9.489 7.953 -14.304 1.00 97.19 205 ALA A O 1
ATOM 1664 N N . ASP A 1 206 ? 7.699 9.293 -14.452 1.00 97.31 206 ASP A N 1
ATOM 1665 C CA . ASP A 1 206 ? 6.726 8.259 -14.064 1.00 97.31 206 ASP A CA 1
ATOM 1666 C C . ASP A 1 206 ? 6.570 7.198 -15.165 1.00 97.31 206 ASP A C 1
ATOM 1668 O O . ASP A 1 206 ? 6.507 6.007 -14.867 1.00 97.31 206 ASP A O 1
ATOM 1672 N N . ARG A 1 207 ? 6.583 7.614 -16.440 1.00 96.31 207 ARG A N 1
ATOM 1673 C CA . ARG A 1 207 ? 6.543 6.711 -17.600 1.00 96.31 207 ARG A CA 1
ATOM 1674 C C . ARG A 1 207 ? 7.756 5.782 -17.647 1.00 96.31 207 ARG A C 1
ATOM 1676 O O . ARG A 1 207 ? 7.582 4.573 -17.779 1.00 96.31 207 ARG A O 1
ATOM 1683 N N . ILE A 1 208 ? 8.965 6.327 -17.495 1.00 96.69 208 ILE A N 1
ATOM 1684 C CA . ILE A 1 208 ? 10.220 5.557 -17.474 1.00 96.69 208 ILE A CA 1
ATOM 1685 C C . ILE A 1 208 ? 10.245 4.595 -16.281 1.00 96.69 208 ILE A C 1
ATOM 1687 O O . ILE A 1 208 ? 10.655 3.444 -16.436 1.00 96.69 208 ILE A O 1
ATOM 1691 N N . LEU A 1 209 ? 9.757 5.022 -15.112 1.00 97.62 209 LEU A N 1
ATOM 1692 C CA . LEU A 1 209 ? 9.661 4.167 -13.927 1.00 97.62 209 LEU A CA 1
ATOM 1693 C C . LEU A 1 209 ? 8.761 2.949 -14.178 1.00 97.62 209 LEU A C 1
ATOM 1695 O O . LEU A 1 209 ? 9.171 1.815 -13.941 1.00 97.62 209 LEU A O 1
ATOM 1699 N N . LEU A 1 210 ? 7.554 3.178 -14.703 1.00 96.94 210 LEU A N 1
ATOM 1700 C CA . LEU A 1 210 ? 6.597 2.118 -15.035 1.00 96.94 210 LEU A CA 1
ATOM 1701 C C . LEU A 1 210 ? 7.130 1.180 -16.123 1.00 96.94 210 LEU A C 1
ATOM 1703 O O . LEU A 1 210 ? 6.997 -0.040 -16.012 1.00 96.94 210 LEU A O 1
ATOM 1707 N N . LYS A 1 211 ? 7.785 1.741 -17.142 1.00 95.62 211 LYS A N 1
ATOM 1708 C CA . LYS A 1 211 ? 8.463 0.969 -18.184 1.00 95.62 211 LYS A CA 1
ATOM 1709 C C . LYS A 1 211 ? 9.570 0.085 -17.605 1.00 95.62 211 LYS A C 1
ATOM 1711 O O . LYS A 1 211 ? 9.641 -1.083 -17.955 1.00 95.62 211 LYS A O 1
ATOM 1716 N N . SER A 1 212 ? 10.378 0.604 -16.683 1.00 95.94 212 SER A N 1
ATOM 1717 C CA . SER A 1 212 ? 11.454 -0.164 -16.042 1.00 95.94 212 SER A CA 1
ATOM 1718 C C . SER A 1 212 ? 10.910 -1.354 -15.247 1.00 95.94 212 SER A C 1
ATOM 1720 O O . SER A 1 212 ? 11.518 -2.417 -15.231 1.00 95.94 212 SER A O 1
ATOM 1722 N N . TYR A 1 213 ? 9.733 -1.221 -14.626 1.00 96.06 213 TYR A N 1
ATOM 1723 C CA . TYR A 1 213 ? 9.069 -2.352 -13.973 1.00 96.06 213 TYR A CA 1
ATOM 1724 C C . TYR A 1 213 ? 8.598 -3.413 -14.962 1.00 96.06 213 TYR A C 1
ATOM 1726 O O . TYR A 1 213 ? 8.833 -4.597 -14.732 1.00 96.06 213 TYR A O 1
ATOM 1734 N N . ARG A 1 214 ? 7.990 -3.005 -16.077 1.00 95.06 214 ARG A N 1
ATOM 1735 C CA . ARG A 1 214 ? 7.616 -3.923 -17.159 1.00 95.06 214 ARG A CA 1
ATOM 1736 C C . ARG A 1 214 ? 8.836 -4.660 -17.717 1.00 95.06 214 ARG A C 1
ATOM 1738 O O . ARG A 1 214 ? 8.814 -5.877 -17.852 1.00 95.06 214 ARG A O 1
ATOM 1745 N N . ASP A 1 215 ? 9.902 -3.918 -17.997 1.00 93.94 215 ASP A N 1
ATOM 1746 C CA . ASP A 1 215 ? 11.115 -4.430 -18.638 1.00 93.94 215 ASP A CA 1
ATOM 1747 C C . ASP A 1 215 ? 11.975 -5.289 -17.690 1.00 93.94 215 ASP A C 1
ATOM 1749 O O . ASP A 1 215 ? 12.891 -5.965 -18.148 1.00 93.94 215 ASP A O 1
ATOM 1753 N N . SER A 1 216 ? 11.666 -5.306 -16.386 1.00 92.94 216 SER A N 1
ATOM 1754 C CA . SER A 1 216 ? 12.310 -6.201 -15.412 1.00 92.94 216 SER A CA 1
ATOM 1755 C C . SER A 1 216 ? 11.849 -7.659 -15.500 1.00 92.94 216 SER A C 1
ATOM 1757 O O . SER A 1 216 ? 12.525 -8.547 -14.982 1.00 92.94 216 SER A O 1
ATOM 1759 N N . ALA A 1 217 ? 10.706 -7.909 -16.142 1.00 92.94 217 ALA A N 1
ATOM 1760 C CA . ALA A 1 217 ? 10.184 -9.247 -16.360 1.00 92.94 217 ALA A CA 1
ATOM 1761 C C . ALA A 1 217 ? 10.923 -9.966 -17.496 1.00 92.94 217 ALA A C 1
ATOM 1763 O O . ALA A 1 217 ? 11.355 -9.348 -18.473 1.00 92.94 217 ALA A O 1
ATOM 1764 N N . ASN A 1 218 ? 10.994 -11.294 -17.411 1.00 90.94 218 ASN A N 1
ATOM 1765 C CA . ASN A 1 218 ? 11.542 -12.117 -18.481 1.00 90.94 218 ASN A CA 1
ATOM 1766 C C . ASN A 1 218 ? 10.734 -11.914 -19.766 1.00 90.94 218 ASN A C 1
ATOM 1768 O O . ASN A 1 218 ? 9.501 -11.959 -19.777 1.00 90.94 218 ASN A O 1
ATOM 1772 N N . LYS A 1 219 ? 11.456 -11.718 -20.867 1.00 90.06 219 LYS A N 1
ATOM 1773 C CA . LYS A 1 219 ? 10.876 -11.633 -22.205 1.00 90.06 219 LYS A CA 1
ATOM 1774 C C . LYS A 1 219 ? 10.355 -13.003 -22.639 1.00 90.06 219 LYS A C 1
ATOM 1776 O O . LYS A 1 219 ? 10.874 -14.036 -22.221 1.00 90.06 219 LYS A O 1
ATOM 1781 N N . ASN A 1 220 ? 9.343 -13.010 -23.500 1.00 87.00 220 ASN A N 1
ATOM 1782 C CA . ASN A 1 220 ? 8.891 -14.244 -24.141 1.00 87.00 220 ASN A CA 1
ATOM 1783 C C . ASN A 1 220 ? 9.938 -14.767 -25.151 1.00 87.00 220 ASN A C 1
ATOM 1785 O O . ASN A 1 220 ? 10.933 -14.098 -25.432 1.00 87.00 220 ASN A O 1
ATOM 1789 N N . SER A 1 221 ? 9.697 -15.939 -25.750 1.00 86.19 221 SER A N 1
ATOM 1790 C CA . SER A 1 221 ? 10.608 -16.559 -26.732 1.00 86.19 221 SER A CA 1
ATOM 1791 C C . SER A 1 221 ? 10.915 -15.682 -27.957 1.00 86.19 221 SER A C 1
ATOM 1793 O O . SER A 1 221 ? 11.921 -15.903 -28.619 1.00 86.19 221 SER A O 1
ATOM 1795 N N . GLY A 1 222 ? 10.081 -14.679 -28.252 1.00 86.69 222 GLY A N 1
ATOM 1796 C CA . GLY A 1 222 ? 10.308 -13.693 -29.314 1.00 86.69 222 GLY A CA 1
ATOM 1797 C C . GLY A 1 222 ? 11.107 -12.460 -28.874 1.00 86.69 222 GLY A C 1
ATOM 1798 O O . GLY A 1 222 ? 11.195 -11.497 -29.628 1.00 86.69 222 GLY A O 1
ATOM 1799 N N . GLY A 1 223 ? 11.640 -12.434 -27.648 1.00 85.44 223 GLY A N 1
ATOM 1800 C CA . GLY A 1 223 ? 12.382 -11.290 -27.111 1.00 85.44 223 GLY A CA 1
ATOM 1801 C C . GLY A 1 223 ? 11.505 -10.083 -26.752 1.00 85.44 223 GLY A C 1
ATOM 1802 O O . GLY A 1 223 ? 12.027 -8.983 -26.544 1.00 85.44 223 GLY A O 1
ATOM 1803 N N . VAL A 1 224 ? 10.186 -10.268 -26.654 1.00 86.31 224 VAL A N 1
ATOM 1804 C CA . VAL A 1 224 ? 9.224 -9.201 -26.356 1.00 86.31 224 VAL A CA 1
ATOM 1805 C C . VAL A 1 224 ? 8.915 -9.182 -24.860 1.00 86.31 224 VAL A C 1
ATOM 1807 O O . VAL A 1 224 ? 8.647 -10.222 -24.255 1.00 86.31 224 VAL A O 1
ATOM 1810 N N . ALA A 1 225 ? 8.964 -7.991 -24.259 1.00 86.62 225 ALA A N 1
ATOM 1811 C CA . ALA A 1 225 ? 8.582 -7.791 -22.863 1.00 86.62 225 ALA A CA 1
ATOM 1812 C C . ALA A 1 225 ? 7.065 -7.999 -22.681 1.00 86.62 225 ALA A C 1
ATOM 1814 O O . ALA A 1 225 ? 6.294 -7.647 -23.580 1.00 86.62 225 ALA A O 1
ATOM 1815 N N . PRO A 1 226 ? 6.615 -8.540 -21.536 1.00 91.56 226 PRO A N 1
ATOM 1816 C CA . PRO A 1 226 ? 5.189 -8.675 -21.263 1.00 91.56 226 PRO A CA 1
ATOM 1817 C C . PRO A 1 226 ? 4.499 -7.300 -21.167 1.00 91.56 226 PRO A C 1
ATOM 1819 O O . PRO A 1 226 ? 5.161 -6.284 -20.933 1.00 91.56 226 PRO A O 1
ATOM 1822 N N . PRO A 1 227 ? 3.167 -7.239 -21.342 1.00 93.94 227 PRO A N 1
ATOM 1823 C CA . PRO A 1 227 ? 2.411 -6.003 -21.159 1.00 93.94 227 PRO A CA 1
ATOM 1824 C C . PRO A 1 227 ? 2.505 -5.477 -19.719 1.00 93.94 227 PRO A C 1
ATOM 1826 O O . PRO A 1 227 ? 2.618 -6.234 -18.753 1.00 93.94 227 PRO A O 1
ATOM 1829 N N . LEU A 1 228 ? 2.412 -4.155 -19.570 1.00 95.62 228 LEU A N 1
ATOM 1830 C CA . LEU A 1 228 ? 2.312 -3.493 -18.273 1.00 95.62 228 LEU A CA 1
ATOM 1831 C C . LEU A 1 228 ? 0.844 -3.425 -17.842 1.00 95.62 228 LEU A C 1
ATOM 1833 O O . LEU A 1 228 ? 0.086 -2.596 -18.339 1.00 95.62 228 LEU A O 1
ATOM 1837 N N . HIS A 1 229 ? 0.440 -4.245 -16.879 1.00 96.81 229 HIS A N 1
ATOM 1838 C CA . HIS A 1 229 ? -0.911 -4.164 -16.327 1.00 96.81 229 HIS A CA 1
ATOM 1839 C C . HIS A 1 229 ? -1.006 -3.068 -15.258 1.00 96.81 229 HIS A C 1
ATOM 1841 O O . HIS A 1 229 ? -0.299 -3.091 -14.249 1.00 96.81 229 HIS A O 1
ATOM 1847 N N . ILE A 1 230 ? -1.906 -2.110 -15.471 1.00 96.75 230 ILE A N 1
ATOM 1848 C CA . ILE A 1 230 ? -2.256 -1.054 -14.520 1.00 96.75 230 ILE A CA 1
ATOM 1849 C C . ILE A 1 230 ? -3.664 -1.339 -14.014 1.00 96.75 230 ILE A C 1
ATOM 1851 O O . ILE A 1 230 ? -4.660 -1.039 -14.671 1.00 96.75 230 ILE A O 1
ATOM 1855 N N . VAL A 1 231 ? -3.738 -1.925 -12.825 1.00 96.94 231 VAL A N 1
ATOM 1856 C CA . VAL A 1 231 ? -5.002 -2.347 -12.220 1.00 96.94 231 VAL A CA 1
ATOM 1857 C C . VAL A 1 231 ? -5.493 -1.269 -11.255 1.00 96.94 231 VAL A C 1
ATOM 1859 O O . VAL A 1 231 ? -5.008 -1.142 -10.128 1.00 96.94 231 VAL A O 1
ATOM 1862 N N . ASP A 1 232 ? -6.470 -0.474 -11.685 1.00 96.31 232 ASP A N 1
ATOM 1863 C CA . ASP A 1 232 ? -7.147 0.490 -10.827 1.00 96.31 232 ASP A CA 1
ATOM 1864 C C . ASP A 1 232 ? -8.270 -0.212 -10.058 1.00 96.31 232 ASP A C 1
ATOM 1866 O O . ASP A 1 232 ? -9.241 -0.718 -10.619 1.00 96.31 232 ASP A O 1
ATOM 1870 N N . ALA A 1 233 ? -8.162 -0.223 -8.730 1.00 96.56 233 ALA A N 1
ATOM 1871 C CA . ALA A 1 233 ? -9.160 -0.858 -7.877 1.00 96.56 233 ALA A CA 1
ATOM 1872 C C . ALA A 1 233 ? -10.569 -0.257 -8.048 1.00 96.56 233 ALA A C 1
ATOM 1874 O O . ALA A 1 233 ? -11.563 -0.908 -7.743 1.00 96.56 233 ALA A O 1
ATOM 1875 N N . ARG A 1 234 ? -10.685 0.991 -8.508 1.00 95.00 234 ARG A N 1
ATOM 1876 C CA . ARG A 1 234 ? -11.960 1.709 -8.598 1.00 95.00 234 ARG A CA 1
ATOM 1877 C C . ARG A 1 234 ? -12.781 1.249 -9.803 1.00 95.00 234 ARG A C 1
ATOM 1879 O O . ARG A 1 234 ? -12.287 0.655 -10.752 1.00 95.00 234 ARG A O 1
ATOM 1886 N N . LYS A 1 235 ? -14.057 1.634 -9.816 1.00 92.00 235 LYS A N 1
ATOM 1887 C CA . LYS A 1 235 ? -14.861 1.658 -11.048 1.00 92.00 235 LYS A CA 1
ATOM 1888 C C . LYS A 1 235 ? -14.407 2.788 -11.980 1.00 92.00 235 LYS A C 1
ATOM 1890 O O . LYS A 1 235 ? -14.113 3.885 -11.500 1.00 92.00 235 LYS A O 1
ATOM 1895 N N . ASN A 1 236 ? -14.465 2.565 -13.294 1.00 88.81 236 ASN A N 1
ATOM 1896 C CA . ASN A 1 236 ? -14.100 3.557 -14.318 1.00 88.81 236 ASN A CA 1
ATOM 1897 C C . ASN A 1 236 ? -14.796 4.919 -14.093 1.00 88.81 236 ASN A C 1
ATOM 1899 O O . ASN A 1 236 ? -14.143 5.952 -13.999 1.00 88.81 236 ASN A O 1
ATOM 1903 N N . LEU A 1 237 ? -16.109 4.945 -13.842 1.00 85.75 237 LEU A N 1
ATOM 1904 C CA . LEU A 1 237 ? -16.826 6.208 -13.601 1.00 85.75 237 LEU A CA 1
ATOM 1905 C C . LEU A 1 237 ? -16.263 7.021 -12.412 1.00 85.75 237 LEU A C 1
ATOM 1907 O O . LEU A 1 237 ? -16.255 8.251 -12.423 1.00 85.75 237 LEU A O 1
ATOM 1911 N N . ALA A 1 238 ? -15.747 6.349 -11.378 1.00 82.44 238 ALA A N 1
ATOM 1912 C CA . ALA A 1 238 ? -15.143 7.032 -10.237 1.00 82.44 238 ALA A CA 1
ATOM 1913 C C . ALA A 1 238 ? -13.788 7.669 -10.588 1.00 82.44 238 ALA A C 1
ATOM 1915 O O . ALA A 1 238 ? -13.380 8.631 -9.929 1.00 82.44 238 ALA A O 1
ATOM 1916 N N . THR A 1 239 ? -13.077 7.173 -11.601 1.00 80.31 239 THR A N 1
ATOM 1917 C CA . THR A 1 239 ? -11.821 7.784 -12.058 1.00 80.31 239 THR A CA 1
ATOM 1918 C C . THR A 1 239 ? -12.094 9.066 -12.838 1.00 80.31 239 THR A C 1
ATOM 1920 O O . THR A 1 239 ? -11.419 10.067 -12.596 1.00 80.31 239 THR A O 1
ATOM 1923 N N . GLN A 1 240 ? -13.166 9.095 -13.636 1.00 81.12 240 GLN A N 1
ATOM 1924 C CA . GLN A 1 240 ? -13.647 10.303 -14.318 1.00 81.12 240 GLN A CA 1
ATOM 1925 C C . GLN A 1 240 ? -14.000 11.411 -13.314 1.00 81.12 240 GLN A C 1
ATOM 1927 O O . GLN A 1 240 ? -13.515 12.534 -13.437 1.00 81.12 240 GLN A O 1
ATOM 1932 N N . GLY A 1 241 ? -14.728 11.080 -12.240 1.00 80.12 241 GLY A N 1
ATOM 1933 C CA . GLY A 1 241 ? -15.017 12.027 -11.154 1.00 80.12 241 GLY A CA 1
ATOM 1934 C C . GLY A 1 241 ? -13.759 12.567 -10.454 1.00 80.12 241 GLY A C 1
ATOM 1935 O O . GLY A 1 241 ? -13.684 13.743 -10.100 1.00 80.12 241 GLY A O 1
ATOM 1936 N N . ASN A 1 242 ? -12.730 11.731 -10.280 1.00 82.19 242 ASN A N 1
ATOM 1937 C CA . ASN A 1 242 ? -11.451 12.161 -9.702 1.00 82.19 242 ASN A CA 1
ATOM 1938 C C . ASN A 1 242 ? -10.623 13.033 -10.657 1.00 82.19 242 ASN A C 1
ATOM 1940 O O . ASN A 1 242 ? -9.820 13.844 -10.188 1.00 82.19 242 ASN A O 1
ATOM 1944 N N . ARG A 1 243 ? -10.840 12.924 -11.971 1.00 84.06 243 ARG A N 1
ATOM 1945 C CA . ARG A 1 243 ? -10.181 13.769 -12.972 1.00 84.06 243 ARG A CA 1
ATOM 1946 C C . ARG A 1 243 ? -10.542 15.244 -12.819 1.00 84.06 243 ARG A C 1
ATOM 1948 O O . ARG A 1 243 ? -9.649 16.090 -12.859 1.00 84.06 243 ARG A O 1
ATOM 1955 N N . PHE A 1 244 ? -11.804 15.541 -12.505 1.00 80.31 244 PHE A N 1
ATOM 1956 C CA . PHE A 1 244 ? -12.251 16.898 -12.162 1.00 80.31 244 PHE A CA 1
ATOM 1957 C C . PHE A 1 244 ? -11.558 17.467 -10.916 1.00 80.31 244 PHE A C 1
ATOM 1959 O O . PHE A 1 244 ? -11.379 18.673 -10.808 1.00 80.31 244 PHE A O 1
ATOM 1966 N N . LYS A 1 245 ? -11.091 16.610 -9.999 1.00 79.56 245 LYS A N 1
ATOM 1967 C CA . LYS A 1 245 ? -10.330 17.007 -8.799 1.00 79.56 245 LYS A CA 1
ATOM 1968 C C . LYS A 1 245 ? -8.819 17.108 -9.039 1.00 79.56 245 LYS A C 1
ATOM 1970 O O . LYS A 1 245 ? -8.044 17.046 -8.086 1.00 79.56 245 LYS A O 1
ATOM 1975 N N . GLY A 1 246 ? -8.381 17.195 -10.295 1.00 79.00 246 GLY A N 1
ATOM 1976 C CA . GLY A 1 246 ? -6.960 17.287 -10.637 1.00 79.00 246 GLY A CA 1
ATOM 1977 C C . GLY A 1 246 ? -6.216 15.945 -10.651 1.00 79.00 246 GLY A C 1
ATOM 1978 O O . GLY A 1 246 ? -4.994 15.936 -10.762 1.00 79.00 246 GLY A O 1
ATOM 1979 N N . LYS A 1 247 ? -6.923 14.813 -10.530 1.00 86.38 247 LYS A N 1
ATOM 1980 C CA . LYS A 1 247 ? -6.328 13.464 -10.503 1.00 86.38 247 LYS A CA 1
ATOM 1981 C C . LYS A 1 247 ? -6.634 12.708 -11.793 1.00 86.38 247 LYS A C 1
ATOM 1983 O O . LYS A 1 247 ? -6.876 13.338 -12.817 1.00 86.38 247 LYS A O 1
ATOM 1988 N N . GLY A 1 248 ? -6.601 11.382 -11.786 1.00 86.56 248 GLY A N 1
ATOM 1989 C CA . GLY A 1 248 ? -6.975 10.609 -12.961 1.00 86.56 248 GLY A CA 1
ATOM 1990 C C . GLY A 1 248 ? -6.595 9.143 -12.865 1.00 86.56 248 GLY A C 1
ATOM 1991 O O . GLY A 1 248 ? -6.528 8.570 -11.775 1.00 86.56 248 GLY A O 1
ATOM 1992 N N . VAL A 1 249 ? -6.385 8.574 -14.043 1.00 87.38 249 VAL A N 1
ATOM 1993 C CA . VAL A 1 249 ? -5.896 7.225 -14.307 1.00 87.38 249 VAL A CA 1
ATOM 1994 C C . VAL A 1 249 ? -4.939 7.321 -15.491 1.00 87.38 249 VAL A C 1
ATOM 1996 O O . VAL A 1 249 ? -5.071 8.225 -16.321 1.00 87.38 249 VAL A O 1
ATOM 1999 N N . GLU A 1 250 ? -3.957 6.435 -15.524 1.00 87.19 250 GLU A N 1
ATOM 2000 C CA . GLU A 1 250 ? -3.011 6.271 -16.614 1.00 87.19 250 GLU A CA 1
ATOM 2001 C C . GLU A 1 250 ? -3.722 6.087 -17.963 1.00 87.19 250 GLU A C 1
ATOM 2003 O O . GLU A 1 250 ? -4.762 5.438 -18.061 1.00 87.19 250 GLU A O 1
ATOM 2008 N N . ASN A 1 251 ? -3.166 6.689 -19.015 1.00 83.88 251 ASN A N 1
ATOM 2009 C CA . ASN A 1 251 ? -3.640 6.512 -20.384 1.00 83.88 251 ASN A CA 1
ATOM 2010 C C . ASN A 1 251 ? -2.695 5.548 -21.106 1.00 83.88 251 ASN A C 1
ATOM 2012 O O . ASN A 1 251 ? -1.497 5.822 -21.188 1.00 83.88 251 ASN A O 1
ATOM 2016 N N . SER A 1 252 ? -3.223 4.452 -21.649 1.00 83.94 252 SER A N 1
ATOM 2017 C CA . SER A 1 252 ? -2.433 3.425 -22.342 1.00 83.94 252 SER A CA 1
ATOM 2018 C C . SER A 1 252 ? -1.630 3.967 -23.528 1.00 83.94 252 SER A C 1
ATOM 2020 O O . SER A 1 252 ? -0.567 3.442 -23.829 1.00 83.94 252 SER A O 1
ATOM 2022 N N . SER A 1 253 ? -2.064 5.065 -24.156 1.00 84.38 253 SER A N 1
ATOM 2023 C CA . SER A 1 253 ? -1.291 5.711 -25.231 1.00 84.38 253 SER A CA 1
ATOM 2024 C C . SER A 1 253 ? -0.024 6.427 -24.743 1.00 84.38 253 SER A C 1
ATOM 2026 O O . SER A 1 253 ? 0.852 6.733 -25.548 1.00 84.38 253 SER A O 1
ATOM 2028 N N . HIS A 1 254 ? 0.091 6.713 -23.441 1.00 86.56 254 HIS A N 1
ATOM 2029 C CA . HIS A 1 254 ? 1.254 7.382 -22.844 1.00 86.56 254 HIS A CA 1
ATOM 2030 C C . HIS A 1 254 ? 2.176 6.439 -22.083 1.00 86.56 254 HIS A C 1
ATOM 2032 O O . HIS A 1 254 ? 3.283 6.849 -21.757 1.00 86.56 254 HIS A O 1
ATOM 2038 N N . TYR A 1 255 ? 1.744 5.213 -21.791 1.00 89.81 255 TYR A N 1
ATOM 2039 C CA . TYR A 1 255 ? 2.556 4.215 -21.103 1.00 89.81 255 TYR A CA 1
ATOM 2040 C C . TYR A 1 255 ? 2.775 3.013 -22.016 1.00 89.81 255 TYR A C 1
ATOM 2042 O O . TYR A 1 255 ? 1.837 2.293 -22.349 1.00 89.81 255 TYR A O 1
ATOM 2050 N N . ASP A 1 256 ? 4.028 2.806 -22.420 1.00 85.00 256 ASP A N 1
ATOM 2051 C CA . ASP A 1 256 ? 4.409 1.804 -23.414 1.00 85.00 256 ASP A CA 1
ATOM 2052 C C . ASP A 1 256 ? 3.891 0.408 -23.026 1.00 85.00 256 ASP A C 1
ATOM 2054 O O . ASP A 1 256 ? 4.248 -0.136 -21.977 1.00 85.00 256 ASP A O 1
ATOM 2058 N N . GLY A 1 257 ? 3.087 -0.207 -23.897 1.00 88.69 257 GLY A N 1
ATOM 2059 C CA . GLY A 1 257 ? 2.554 -1.555 -23.679 1.00 88.69 257 GLY A CA 1
ATOM 2060 C C . GLY A 1 257 ? 1.638 -1.677 -22.457 1.00 88.69 257 GLY A C 1
ATOM 2061 O O . GLY A 1 257 ? 1.518 -2.774 -21.914 1.00 88.69 257 GLY A O 1
ATOM 2062 N N . ALA A 1 258 ? 1.041 -0.574 -21.993 1.00 94.56 258 ALA A N 1
ATOM 2063 C CA . ALA A 1 258 ? 0.172 -0.586 -20.828 1.00 94.56 258 ALA A CA 1
ATOM 2064 C C . ALA A 1 258 ? -1.267 -1.002 -21.152 1.00 94.56 258 ALA A C 1
ATOM 2066 O O . ALA A 1 258 ? -1.884 -0.500 -22.093 1.00 94.56 258 ALA A O 1
ATOM 2067 N N . VAL A 1 259 ? -1.823 -1.855 -20.297 1.00 95.19 259 VAL A N 1
ATOM 2068 C CA . VAL A 1 259 ? -3.233 -2.251 -20.278 1.00 95.19 259 VAL A CA 1
ATOM 2069 C C . VAL A 1 259 ? -3.832 -1.764 -18.965 1.00 95.19 259 VAL A C 1
ATOM 2071 O O . VAL A 1 259 ? -3.315 -2.075 -17.895 1.00 95.19 259 VAL A O 1
ATOM 2074 N N . VAL A 1 260 ? -4.896 -0.960 -19.038 1.00 93.81 260 VAL A N 1
ATOM 2075 C CA . VAL A 1 260 ? -5.555 -0.389 -17.854 1.00 93.81 260 VAL A CA 1
ATOM 2076 C C . VAL A 1 260 ? -6.835 -1.160 -17.559 1.00 93.81 260 VAL A C 1
ATOM 2078 O O . VAL A 1 260 ? -7.729 -1.225 -18.401 1.00 93.81 260 VAL A O 1
ATOM 2081 N N . GLU A 1 261 ? -6.937 -1.696 -16.348 1.00 95.19 261 GLU A N 1
ATOM 2082 C CA . GLU A 1 261 ? -8.057 -2.519 -15.890 1.00 95.19 261 GLU A CA 1
ATOM 2083 C C . GLU A 1 261 ? -8.734 -1.892 -14.668 1.00 95.19 261 GLU A C 1
ATOM 2085 O O . GLU A 1 261 ? -8.084 -1.251 -13.843 1.00 95.19 261 GLU A O 1
ATOM 2090 N N . PHE A 1 262 ? -10.049 -2.084 -14.536 1.00 95.44 262 PHE A N 1
ATOM 2091 C CA . PHE A 1 262 ? -10.845 -1.548 -13.429 1.00 95.44 262 PHE A CA 1
ATOM 2092 C C . PHE A 1 262 ? -11.507 -2.679 -12.645 1.00 95.44 262 PHE A C 1
ATOM 2094 O O . PHE A 1 262 ? -12.326 -3.406 -13.201 1.00 95.44 262 PHE A O 1
ATOM 2101 N N . LEU A 1 263 ? -11.227 -2.783 -11.344 1.00 96.62 263 LEU A N 1
ATOM 2102 C CA . LEU A 1 263 ? -11.796 -3.847 -10.499 1.00 96.62 263 LEU A CA 1
ATOM 2103 C C . LEU A 1 263 ? -13.213 -3.544 -9.994 1.00 96.62 263 LEU A C 1
ATOM 2105 O O . LEU A 1 263 ? -13.878 -4.418 -9.448 1.00 96.62 263 LEU A O 1
ATOM 2109 N N . GLY A 1 264 ? -13.681 -2.298 -10.119 1.00 96.00 264 GLY A N 1
ATOM 2110 C CA . GLY A 1 264 ? -15.037 -1.935 -9.694 1.00 96.00 264 GLY A CA 1
ATOM 2111 C C . GLY A 1 264 ? -15.252 -1.900 -8.175 1.00 96.00 264 GLY A C 1
ATOM 2112 O O . GLY A 1 264 ? -16.395 -1.805 -7.729 1.00 96.00 264 GLY A O 1
ATOM 2113 N N . ILE A 1 265 ? -14.185 -1.914 -7.371 1.00 96.00 265 ILE A N 1
ATOM 2114 C CA . ILE A 1 265 ? -14.272 -1.922 -5.908 1.00 96.00 265 ILE A CA 1
ATOM 2115 C C . ILE A 1 265 ? -14.806 -0.572 -5.420 1.00 96.00 265 ILE A C 1
ATOM 2117 O O . ILE A 1 265 ? -14.321 0.509 -5.784 1.00 96.00 265 ILE A O 1
ATOM 2121 N N . ALA A 1 266 ? -15.847 -0.635 -4.590 1.00 93.25 266 ALA A N 1
ATOM 2122 C CA . ALA A 1 266 ? -16.485 0.543 -4.030 1.00 93.25 266 ALA A CA 1
ATOM 2123 C C . ALA A 1 266 ? -15.583 1.250 -3.000 1.00 93.25 266 ALA A C 1
ATOM 2125 O O . ALA A 1 266 ? -14.666 0.672 -2.419 1.00 93.25 266 ALA A O 1
ATOM 2126 N N . ASN A 1 267 ? -15.830 2.541 -2.775 1.00 93.94 267 ASN A N 1
ATOM 2127 C CA . ASN A 1 267 ? -15.052 3.316 -1.811 1.00 93.94 267 ASN A CA 1
ATOM 2128 C C . ASN A 1 267 ? -15.419 2.962 -0.356 1.00 93.94 267 ASN A C 1
ATOM 2130 O O . ASN A 1 267 ? -16.413 2.292 -0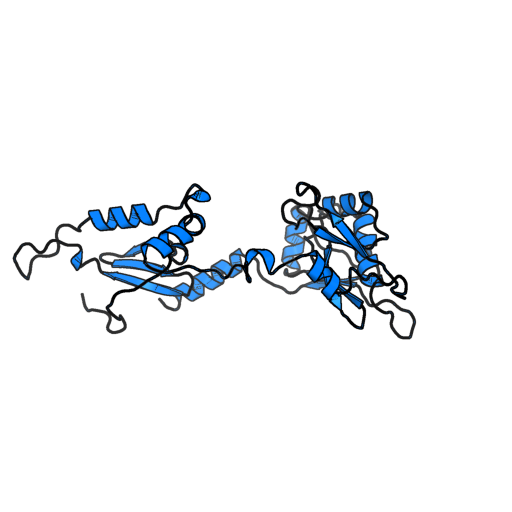.084 1.00 93.94 267 ASN A O 1
ATOM 2134 N N . ILE A 1 268 ? -14.641 3.495 0.588 1.00 95.12 268 ILE A N 1
ATOM 2135 C CA . ILE A 1 268 ? -14.821 3.239 2.024 1.00 95.12 268 ILE A CA 1
ATOM 2136 C C . ILE A 1 268 ? -16.204 3.631 2.566 1.00 95.12 268 ILE A C 1
ATOM 2138 O O . ILE A 1 268 ? -16.628 3.059 3.561 1.00 95.12 268 ILE A O 1
ATOM 2142 N N . HIS A 1 269 ? -16.901 4.585 1.939 1.00 94.25 269 HIS A N 1
ATOM 2143 C CA . HIS A 1 269 ? -18.241 4.989 2.369 1.00 94.25 269 HIS A CA 1
ATOM 2144 C C . HIS A 1 269 ? -19.252 3.903 2.021 1.00 94.25 269 HIS A C 1
ATOM 2146 O O . HIS A 1 269 ? -19.962 3.442 2.895 1.00 94.25 269 HIS A O 1
ATOM 2152 N N . LYS A 1 270 ? -19.210 3.381 0.790 1.00 95.06 270 LYS A N 1
ATOM 2153 C CA . LYS A 1 270 ? -20.058 2.250 0.394 1.00 95.06 270 LYS A CA 1
ATOM 2154 C C . LYS A 1 270 ? -19.774 0.980 1.190 1.00 95.06 270 LYS A C 1
ATOM 2156 O O . LYS A 1 270 ? -20.710 0.265 1.525 1.00 95.06 270 LYS A O 1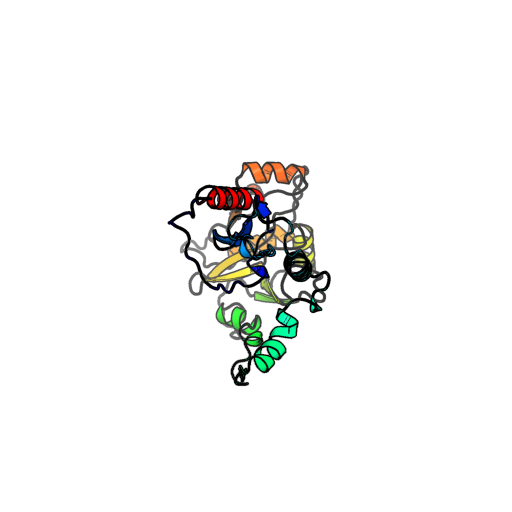
ATOM 2161 N N . MET A 1 271 ? -18.510 0.720 1.527 1.00 94.75 271 MET A N 1
ATOM 2162 C CA . MET A 1 271 ? -18.171 -0.408 2.402 1.00 94.75 271 MET A CA 1
ATOM 2163 C C . MET A 1 271 ? -18.691 -0.203 3.830 1.00 94.75 271 MET A C 1
ATOM 2165 O O . MET A 1 271 ? -19.134 -1.161 4.454 1.00 94.75 271 MET A O 1
ATOM 2169 N N . ARG A 1 272 ? -18.683 1.037 4.337 1.00 91.31 272 ARG A N 1
ATOM 2170 C CA . ARG A 1 272 ? -19.283 1.374 5.633 1.00 91.31 272 ARG A CA 1
ATOM 2171 C C . ARG A 1 272 ? -20.797 1.173 5.612 1.00 91.31 272 ARG A C 1
ATOM 2173 O O . ARG A 1 272 ? -21.285 0.428 6.452 1.00 91.31 272 ARG A O 1
ATOM 2180 N N . ASP A 1 273 ? -21.491 1.739 4.624 1.00 93.94 273 ASP A N 1
ATOM 2181 C CA . ASP A 1 273 ? -22.940 1.572 4.443 1.00 93.94 273 ASP A CA 1
ATOM 2182 C C . ASP A 1 273 ? -23.311 0.075 4.385 1.00 93.94 273 ASP A C 1
ATOM 2184 O O . ASP A 1 273 ? -24.283 -0.365 4.993 1.00 93.94 273 ASP A O 1
ATOM 2188 N N . SER A 1 274 ? -22.498 -0.736 3.692 1.00 93.75 274 SER A N 1
ATOM 2189 C CA . SER A 1 274 ? -22.699 -2.187 3.596 1.00 93.75 274 SER A CA 1
ATOM 2190 C C . SER A 1 274 ? -22.601 -2.897 4.949 1.00 93.75 274 SER A C 1
ATOM 2192 O O . SER A 1 274 ? -23.368 -3.825 5.197 1.00 93.75 274 SER A O 1
ATOM 2194 N N . VAL A 1 275 ? -21.663 -2.498 5.814 1.00 89.75 275 VAL A N 1
ATOM 2195 C CA . VAL A 1 275 ? -21.525 -3.071 7.164 1.00 89.75 275 VAL A CA 1
ATOM 2196 C C . VAL A 1 275 ? -22.661 -2.601 8.071 1.00 89.75 275 VAL A C 1
ATOM 2198 O O . VAL A 1 275 ? -23.202 -3.407 8.821 1.00 89.75 275 VAL A O 1
ATOM 2201 N N . GLU A 1 276 ? -23.059 -1.333 7.981 1.00 87.25 276 GLU A N 1
ATOM 2202 C CA . GLU A 1 276 ? -24.184 -0.783 8.748 1.00 87.25 276 GLU A CA 1
ATOM 2203 C C . GLU A 1 276 ? -25.503 -1.494 8.397 1.00 87.25 276 GLU A C 1
ATOM 2205 O O . GLU A 1 276 ? -26.261 -1.870 9.290 1.00 87.25 276 GLU A O 1
ATOM 2210 N N . MET A 1 277 ? -25.737 -1.783 7.113 1.00 89.88 277 MET A N 1
ATOM 2211 C CA . MET A 1 277 ? -26.893 -2.567 6.659 1.00 89.88 277 MET A CA 1
ATOM 2212 C C . MET A 1 277 ? -26.859 -4.017 7.167 1.00 89.88 277 MET A C 1
ATOM 2214 O O . MET A 1 277 ? -27.887 -4.580 7.546 1.00 89.88 277 MET A O 1
ATOM 2218 N N . LEU A 1 278 ? -25.676 -4.634 7.220 1.00 87.75 278 LEU A N 1
ATOM 2219 C CA . LEU A 1 278 ? -25.526 -5.965 7.809 1.00 87.75 278 LEU A CA 1
ATOM 2220 C C . LEU A 1 278 ? -25.869 -5.943 9.308 1.00 87.75 278 LEU A C 1
ATOM 2222 O O . LEU A 1 278 ? -26.578 -6.816 9.800 1.00 87.75 278 LEU A O 1
ATOM 2226 N N . GLN A 1 279 ? -25.415 -4.915 10.029 1.00 81.00 279 GLN A N 1
ATOM 2227 C CA . GLN A 1 279 ? -25.688 -4.736 11.457 1.00 81.00 279 GLN A CA 1
ATOM 2228 C C . GLN A 1 279 ? -27.169 -4.480 11.766 1.00 81.00 279 GLN A C 1
ATOM 2230 O O . GLN A 1 279 ? -27.645 -4.910 12.822 1.00 81.00 279 GLN A O 1
ATOM 2235 N N . SER A 1 280 ? -27.903 -3.792 10.887 1.00 81.12 280 SER A N 1
ATOM 2236 C CA . SER A 1 280 ? -29.341 -3.562 11.068 1.00 81.12 280 SER A CA 1
ATOM 2237 C C . SER A 1 280 ? -30.185 -4.804 10.777 1.00 81.12 280 SER A C 1
ATOM 2239 O O . SER A 1 280 ? -31.218 -4.973 11.411 1.00 81.12 280 SER A O 1
ATOM 2241 N N . THR A 1 281 ? -29.732 -5.689 9.883 1.00 79.25 281 THR A N 1
ATOM 2242 C CA . THR A 1 281 ? -30.473 -6.905 9.495 1.00 79.25 281 THR A CA 1
ATOM 2243 C C . THR A 1 281 ? -30.522 -7.949 10.617 1.00 79.25 281 THR A C 1
ATOM 2245 O O . THR A 1 281 ? -31.539 -8.606 10.802 1.00 79.25 281 THR A O 1
ATOM 2248 N N . PHE A 1 282 ? -29.447 -8.090 11.398 1.00 64.81 282 PHE A N 1
ATOM 2249 C CA . PHE A 1 282 ? -29.406 -8.957 12.587 1.00 64.81 282 PHE A CA 1
ATOM 2250 C C . PHE A 1 282 ? -29.852 -8.203 13.856 1.00 64.81 282 PHE A C 1
ATOM 2252 O O . PHE A 1 282 ? -29.183 -8.250 14.892 1.00 64.81 282 PHE A O 1
ATOM 2259 N N . GLY A 1 283 ? -30.885 -7.366 13.746 1.00 55.69 283 GLY A N 1
ATOM 2260 C CA . GLY A 1 283 ? -31.416 -6.527 14.826 1.00 55.69 283 GLY A CA 1
ATOM 2261 C C . GLY A 1 283 ? -32.797 -6.914 15.281 1.00 55.69 283 GLY A C 1
ATOM 2262 O O . GLY A 1 283 ? -33.543 -7.486 14.465 1.00 55.69 283 GLY A O 1
#

Foldseek 3Di:
DDDDPPDDDDDDDDPLVQWDDWDDDPQWIWTAGVVLDTDIDGQCVQADPPPDPDDDRDDGVCVVVVVVVVVSDDDPDPCPDCVVCVVVVCVVVVHDPCPPPVCDPVPVDDPVVQCVVQVLDDPDPPPPFQWHKDKDACVVVVLAPPDDRIFMFTPPQDPVLLSQQLVQFVRSFGWTFDHADPPQRQTDTDGHFGQCAPVRDDRVSSLVRQVSNQSRTHADPVRHGAAREAEAAADQVVQVVVNNVRTHHDDCVSHDRYDYHYNNDDDPVVVVVVVVVVSVVVD

pLDDT: mean 84.45, std 13.93, range [45.47, 98.31]

Secondary structure (DSSP, 8-state):
-PPPTTPPPS-----GGGB---EEETTEEEEEBTTS-EEEEEGGGGB---S-TT-----B-HHHHHHHHHHTSPPSSGGGSHHHHHHHHHHHTT------GGG-GGGS--HHHHHHHTTSS---TT---SS-EEEEE-GGG-S-TTS-SEEEEETT--HHHHHHHHHHBGGG---EEEEE-TTT--EEEE-PPB--TTTT---HHHHHHHHHHHHTSPP-TTSPPPPEEEEESS-HHHHHHHHHTT-----TTTSTTEEEEE--PPPHHHHHHHHHHHHHHT-

InterPro domains:
  IPR010569 Myotubularin-like, phosphatase domain [PF06602] (82-280)
  IPR010569 Myotubularin-like, phosphatase domain [PS51339] (105-283)
  IPR029021 Protein-tyrosine phosphatase-like [SSF52799] (103-278)
  IPR030564 Myotubularin [PTHR10807] (24-279)

Organism: Aphanomyces astaci (NCBI:txid112090)

Sequence (283 aa):
MPYDTSARYGSFQVPLAALLPIVRDGLKLNLPCKDLRKIYLSMHDAYTHKNYYDAPPQTPDIRWIQLLMTKMRPQISITSLFAFTYKAAKVDAGQVTTTSMDMNPWLVYSPMKEYQRLGFLSNDDDTNDAITWRLLKNPKCRFSQTYPQLMVVPSCMTEEQLVHSARFRSRGRLPIVVWRHPDNKCVLARSSQPNYGLQSKRCEADRILLKSYRDSANKNSGGVAPPLHIVDARKNLATQGNRFKGKGVENSSHYDGAVVEFLGIANIHKMRDSVEMLQSTFG